Protein 6B8W (pdb70)

Solvent-accessible surface area: 9520 Å² total; per-residue (Å²): 180,62,45,70,80,84,79,18,16,114,128,12,138,99,29,64,3,20,2,52,6,11,78,0,28,64,63,12,97,24,130,30,102,133,57,110,79,46,1,34,1,1,0,0,0,12,55,4,60,0,34,0,74,10,124,52,126,89,107,60,11,101,66,18,80,27,14,95,16,42,1,42,117,120,8,5,16,74,0,78,25,110,121,75,0,27,0,4,5,0,4,10,56,47,182,186,58,43,74,81,99,81,18,20,113,111,13,104,100,30,59,3,24,1,55,5,12,74,1,29,66,65,10,96,25,136,34,116,56,58,116,78,45,0,29,1,1,0,2,2,27,52,4,64,0,30,0,76,8,100,63,122,80,108,57,14,96,56,69,86,27,16,94,16,30,0,56,84,96,9,6,13,73,0,76,27,108,127,76,0,30,0,0,5,0,6,7,49,66,176

Secondary structure (DSSP, 8-state):
--EEEEESS--BTTTTEEEEEEEE-TT-EEEPPP--TT-EEEEEEEES-EEEEETTEEEEE-TT-EEEEETTS-EEEE--SSS-EEEEEEEE---/--EEEEEEEEEETTTTEEEEEEEE-TT-EEEEPP-STT-EEEEEEEES-EEEEETTEEEEE-TT-EEEEETTS-EEEE--SSS-EEEEEEEE---

Sequence (190 aa):
QAMVVKPLFPWDEETLKFDHFSIIILAPGALSESTPHEAGVIEHVVVVISGELEMKIDGEWRTLYPDQGVRFAGDKPHAYRNSSSRRPVHFHSLIHYPRQAMVVKPLFPWDETLKFDHFSIILAPGALSESTPHEAGVIEHVVVISGELEMMKIDGEWRTLYPDQGVRFAGDKPHAYRNSSSRPVHFHSLIHYPR

Radius of gyration: 16.79 Å; Cα contacts (8 Å, |Δi|>4): 528; chains: 2; bounding box: 43×42×36 Å

Organism: Enterobacter cloacae subsp. cloacae (strain ATCC 13047 / DSM 30054 / NBRC 13535 / NCTC 10005 / WDCM 00083 / NCDC 279-56) (NCBI:txid716541)

B-factor: mean 38.17, std 12.61, range [22.61, 91.73]

Structure (mmCIF, N/CA/C/O backbone):
data_6B8W
#
_entry.id   6B8W
#
_cell.length_a   66.269
_cell.length_b   66.269
_cell.length_c   116.319
_cell.angle_alpha   90.00
_cell.angle_beta   90.00
_cell.angle_gamma   90.00
#
_symmetry.space_group_name_H-M   'P 41 21 2'
#
loop_
_entity.id
_entity.type
_entity.pdbx_description
1 polymer 'XRE family transcriptional regulator'
2 non-polymer 'THIOCYANATE ION'
3 non-polymer 'MANGANESE (II) ION'
4 water water
#
loop_
_atom_site.group_PDB
_atom_site.id
_atom_site.type_symbol
_atom_site.label_atom_id
_atom_site.label_alt_id
_atom_site.label_comp_id
_atom_site.label_asym_id
_atom_site.label_entity_id
_atom_site.label_seq_id
_atom_site.pdbx_PDB_ins_code
_atom_site.Cartn_x
_atom_site.Cartn_y
_atom_site.Cartn_z
_atom_site.occupancy
_atom_site.B_iso_or_equiv
_atom_site.auth_seq_id
_atom_site.auth_comp_id
_atom_site.auth_asym_id
_atom_site.auth_atom_id
_atom_site.pdbx_PDB_model_num
ATOM 1 N N . GLN A 1 1 ? -10.494 24.741 35.584 1.00 69.85 81 GLN A N 1
ATOM 2 C CA . GLN A 1 1 ? -10.092 25.748 36.623 1.00 67.78 81 GLN A CA 1
ATOM 3 C C . GLN A 1 1 ? -9.228 26.874 36.007 1.00 61.81 81 GLN A C 1
ATOM 4 O O . GLN A 1 1 ? -8.272 26.619 35.264 1.00 58.62 81 GLN A O 1
ATOM 10 N N . ALA A 1 2 ? -9.587 28.116 36.329 1.00 57.53 82 ALA A N 1
ATOM 11 C CA . ALA A 1 2 ? -8.924 29.302 35.776 1.00 53.31 82 ALA A CA 1
ATOM 12 C C . ALA A 1 2 ? -7.407 29.371 36.026 1.00 48.68 82 ALA A C 1
ATOM 13 O O . ALA A 1 2 ? -6.639 29.686 35.114 1.00 43.97 82 ALA A O 1
ATOM 15 N N . MET A 1 3 ? -6.991 29.078 37.254 1.00 49.02 83 MET A N 1
ATOM 16 C CA . MET A 1 3 ? -5.582 29.139 37.628 1.00 46.59 83 MET A CA 1
ATOM 17 C C . MET A 1 3 ? -5.238 27.964 38.549 1.00 46.05 83 MET A C 1
ATOM 18 O O . MET A 1 3 ? -5.900 27.763 39.577 1.00 48.11 83 MET A O 1
ATOM 23 N N . VAL A 1 4 ? -4.225 27.185 38.168 1.00 42.99 84 VAL A N 1
ATOM 24 C CA . VAL A 1 4 ? -3.757 26.050 38.974 1.00 42.07 84 VAL A CA 1
ATOM 25 C C . VAL A 1 4 ? -2.315 26.334 39.356 1.00 39.50 84 VAL A C 1
ATOM 26 O O . VAL A 1 4 ? -1.452 26.491 38.484 1.00 35.35 84 VAL A O 1
ATOM 30 N N . VAL A 1 5 ? -2.067 26.392 40.663 1.00 40.14 85 VAL A N 1
ATOM 31 C CA . VAL A 1 5 ? -0.750 26.691 41.206 1.00 39.66 85 VAL A CA 1
ATOM 32 C C . VAL A 1 5 ? -0.192 25.454 41.898 1.00 41.15 85 VAL A C 1
ATOM 33 O O . VAL A 1 5 ? -0.884 24.790 42.669 1.00 43.89 85 VAL A O 1
ATOM 37 N N . LYS A 1 6 ? 1.077 25.193 41.638 1.00 41.91 86 LYS A N 1
ATOM 38 C CA . LYS A 1 6 ? 1.810 24.055 42.170 1.00 43.70 86 LYS A CA 1
ATOM 39 C C . LYS A 1 6 ? 3.230 24.501 42.587 1.00 41.66 86 LYS A C 1
ATOM 40 O O . LYS A 1 6 ? 3.958 25.070 41.777 1.00 36.19 86 LYS A O 1
ATOM 46 N N . PRO A 1 7 ? 3.627 24.252 43.850 1.00 41.71 87 PRO A N 1
ATOM 47 C CA . PRO A 1 7 ? 5.005 24.602 44.199 1.00 40.64 87 PRO A CA 1
ATOM 48 C C . PRO A 1 7 ? 5.981 23.614 43.531 1.00 39.31 87 PRO A C 1
ATOM 49 O O . PRO A 1 7 ? 5.728 22.407 43.562 1.00 37.77 87 PRO A O 1
ATOM 53 N N . LEU A 1 8 ? 7.048 24.107 42.904 1.00 35.79 88 LEU A N 1
ATOM 54 C CA . LEU A 1 8 ? 8.019 23.195 42.271 1.00 37.40 88 LEU A CA 1
ATOM 55 C C . LEU A 1 8 ? 8.934 22.571 43.312 1.00 35.21 88 LEU A C 1
ATOM 56 O O . LEU A 1 8 ? 9.436 21.476 43.146 1.00 38.06 88 LEU A O 1
ATOM 61 N N . PHE A 1 9 ? 9.179 23.322 44.366 1.00 33.46 89 PHE A N 1
ATOM 62 C CA . PHE A 1 9 ? 10.005 22.900 45.459 1.00 32.77 89 PHE A CA 1
ATOM 63 C C . PHE A 1 9 ? 9.300 23.407 46.690 1.00 32.77 89 PHE A C 1
ATOM 64 O O . PHE A 1 9 ? 8.551 24.379 46.598 1.00 31.31 89 PHE A O 1
ATOM 72 N N . PRO A 1 10 ? 9.492 22.737 47.831 1.00 34.90 90 PRO A N 1
ATOM 73 C CA . PRO A 1 10 ? 8.860 23.300 49.018 1.00 36.17 90 PRO A CA 1
ATOM 74 C C . PRO A 1 10 ? 9.585 24.600 49.399 1.00 36.02 90 PRO A C 1
ATOM 75 O O . PRO A 1 10 ? 10.670 24.907 48.867 1.00 34.11 90 PRO A O 1
ATOM 79 N N . TRP A 1 11 ? 8.926 25.380 50.241 1.00 35.87 91 TRP A N 1
ATOM 80 C CA . TRP A 1 11 ? 9.485 26.594 50.793 1.00 37.42 91 TRP A CA 1
ATOM 81 C C . TRP A 1 11 ? 10.937 26.340 51.222 1.00 36.08 91 TRP A C 1
ATOM 82 O O . TRP A 1 11 ? 11.218 25.351 51.873 1.00 36.26 91 TRP A O 1
ATOM 93 N N . ASP A 1 12 ? 11.836 27.237 50.833 1.00 35.04 92 ASP A N 1
ATOM 94 C CA . ASP A 1 12 ? 13.259 27.100 51.092 1.00 35.92 92 ASP A CA 1
ATOM 95 C C . ASP A 1 12 ? 13.663 28.118 52.159 1.00 36.33 92 ASP A C 1
ATOM 96 O O . ASP A 1 12 ? 13.868 29.286 51.847 1.00 35.34 92 ASP A O 1
ATOM 101 N N A GLU A 1 13 ? 13.821 27.649 53.395 0.50 37.70 93 GLU A N 1
ATOM 102 N N B GLU A 1 13 ? 13.817 27.657 53.399 0.50 38.13 93 GLU A N 1
ATOM 103 C CA A GLU A 1 13 ? 14.136 28.515 54.539 0.50 40.38 93 GLU A CA 1
ATOM 104 C CA B GLU A 1 13 ? 14.125 28.544 54.530 0.50 41.08 93 GLU A CA 1
ATOM 105 C C A GLU A 1 13 ? 15.490 29.215 54.434 0.50 40.09 93 GLU A C 1
ATOM 106 C C B GLU A 1 13 ? 15.488 29.229 54.416 0.50 40.46 93 GLU A C 1
ATOM 107 O O A GLU A 1 13 ? 15.620 30.389 54.790 0.50 41.15 93 GLU A O 1
ATOM 108 O O B GLU A 1 13 ? 15.623 30.408 54.751 0.50 41.44 93 GLU A O 1
ATOM 119 N N . THR A 1 14 ? 16.486 28.485 53.948 1.00 39.22 94 THR A N 1
ATOM 120 C CA . THR A 1 14 ? 17.838 29.009 53.778 1.00 40.58 94 THR A CA 1
ATOM 121 C C . THR A 1 14 ? 17.925 30.095 52.718 1.00 38.77 94 THR A C 1
ATOM 122 O O . THR A 1 14 ? 18.552 31.131 52.928 1.00 39.85 94 THR A O 1
ATOM 126 N N . LEU A 1 15 ? 17.301 29.852 51.574 1.00 35.28 95 LEU A N 1
ATOM 127 C CA . LEU A 1 15 ? 17.317 30.821 50.509 1.00 33.71 95 LEU A CA 1
ATOM 128 C C . LEU A 1 15 ? 16.176 31.849 50.591 1.00 33.69 95 LEU A C 1
ATOM 129 O O . LEU A 1 15 ? 16.210 32.820 49.837 1.00 33.86 95 LEU A O 1
ATOM 134 N N . LYS A 1 16 ? 15.208 31.647 51.501 1.00 32.50 96 LYS A N 1
ATOM 135 C CA . LYS A 1 16 ? 14.005 32.509 51.624 1.00 33.73 96 LYS A CA 1
ATOM 136 C C . LYS A 1 16 ? 13.444 32.654 50.225 1.00 31.39 96 LYS A C 1
ATOM 137 O O . LYS A 1 16 ? 13.344 33.755 49.682 1.00 30.86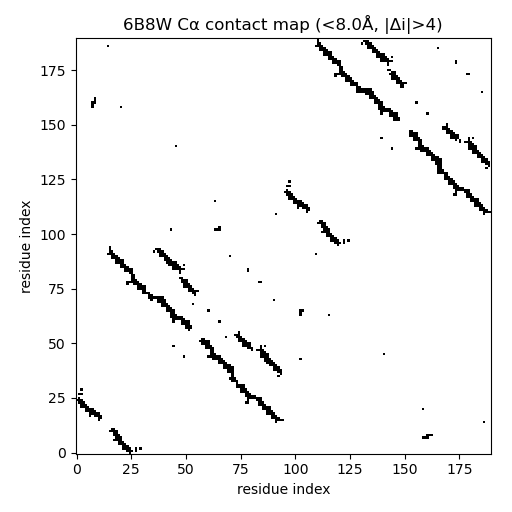 96 LYS A O 1
ATOM 143 N N . PHE A 1 17 ? 13.057 31.515 49.667 1.00 29.69 97 PHE A N 1
ATOM 144 C CA . PHE A 1 17 ? 12.712 31.418 48.254 1.00 30.01 97 PHE A CA 1
ATOM 145 C C . PHE A 1 17 ? 11.588 30.421 47.974 1.00 29.41 97 PHE A C 1
ATOM 146 O O . PHE A 1 17 ? 11.579 29.322 48.514 1.00 28.84 97 PHE A O 1
ATOM 154 N N . ASP A 1 18 ? 10.616 30.864 47.177 1.00 28.84 98 ASP A N 1
ATOM 155 C CA . ASP A 1 18 ? 9.523 30.034 46.698 1.00 28.90 98 ASP A CA 1
ATOM 156 C C . ASP A 1 18 ? 9.629 29.979 45.185 1.00 27.27 98 ASP A C 1
ATOM 157 O O . ASP A 1 18 ? 10.115 30.902 44.544 1.00 27.50 98 ASP A O 1
ATOM 162 N N . HIS A 1 19 ? 9.147 28.892 44.619 1.00 27.49 99 HIS A N 1
ATOM 163 C CA . HIS A 1 19 ? 9.221 28.655 43.185 1.00 27.15 99 HIS A CA 1
ATOM 164 C C . HIS A 1 19 ? 7.906 27.938 42.834 1.00 28.02 99 HIS A C 1
ATOM 165 O O . HIS A 1 19 ? 7.695 26.780 43.215 1.00 30.05 99 HIS A O 1
ATOM 172 N N . PHE A 1 20 ? 7.029 28.642 42.136 1.00 28.77 100 PHE A N 1
ATOM 173 C CA . PHE A 1 20 ? 5.737 28.132 41.787 1.00 29.01 100 PHE A CA 1
ATOM 174 C C . PHE A 1 20 ? 5.619 27.891 40.306 1.00 28.04 100 PHE A C 1
ATOM 175 O O . PHE A 1 20 ? 6.184 28.623 39.502 1.00 26.34 100 PHE A O 1
ATOM 183 N N . SER A 1 21 ? 4.842 26.877 39.964 1.00 28.54 101 SER A N 1
ATOM 184 C CA . SER A 1 21 ? 4.514 26.553 38.597 1.00 28.98 101 SER A CA 1
ATOM 185 C C . SER A 1 21 ? 3.015 26.840 38.475 1.00 29.10 101 SER A C 1
ATOM 186 O O . SER A 1 21 ? 2.200 26.238 39.200 1.00 29.24 101 SER A O 1
ATOM 189 N N A ILE A 1 22 ? 2.660 27.704 37.529 0.60 28.12 102 ILE A N 1
ATOM 190 N N B ILE A 1 22 ? 2.665 27.766 37.578 0.40 28.65 102 ILE A N 1
ATOM 191 C CA A ILE A 1 22 ? 1.285 28.173 37.379 0.60 28.17 102 ILE A CA 1
ATOM 192 C CA B ILE A 1 22 ? 1.277 28.209 37.386 0.40 28.89 102 ILE A CA 1
ATOM 193 C C A ILE A 1 22 ? 0.765 27.968 35.968 0.60 27.96 102 ILE A C 1
ATOM 194 C C B ILE A 1 22 ? 0.760 27.985 35.974 0.40 28.37 102 ILE A C 1
ATOM 195 O O A ILE A 1 22 ? 1.456 28.269 35.003 0.60 28.45 102 ILE A O 1
ATOM 196 O O B ILE A 1 22 ? 1.450 28.297 35.009 0.40 28.59 102 ILE A O 1
ATOM 205 N N . ILE A 1 23 ? -0.455 27.453 35.859 1.00 27.83 103 ILE A N 1
ATOM 206 C CA . ILE A 1 23 ? -1.109 27.273 34.566 1.00 28.28 103 ILE A CA 1
ATOM 207 C C . ILE A 1 23 ? -2.365 28.170 34.604 1.00 28.86 103 ILE A C 1
ATOM 208 O O . ILE A 1 23 ? -3.217 28.018 35.480 1.00 29.49 103 ILE A O 1
ATOM 213 N N . LEU A 1 24 ? -2.451 29.079 33.639 1.00 28.15 104 LEU A N 1
ATOM 214 C CA . LEU A 1 24 ? -3.542 30.052 33.535 1.00 28.38 104 LEU A CA 1
ATOM 215 C C . LEU A 1 24 ? -4.344 29.744 32.271 1.00 28.60 104 LEU A C 1
ATOM 216 O O . LEU A 1 24 ? -3.801 29.712 31.152 1.00 27.25 104 LEU A O 1
ATOM 221 N N . ALA A 1 25 ? -5.637 29.476 32.459 1.00 29.84 105 ALA A N 1
ATOM 222 C CA . ALA A 1 25 ? -6.532 29.104 31.372 1.00 31.09 105 ALA A CA 1
ATOM 223 C C . ALA A 1 25 ? -6.818 30.275 30.443 1.00 30.24 105 ALA A C 1
ATOM 224 O O . ALA A 1 25 ? -6.687 31.422 30.851 1.00 28.96 105 ALA A O 1
ATOM 226 N N . PRO A 1 26 ? -7.213 29.985 29.193 1.00 30.45 106 PRO A N 1
ATOM 227 C CA . PRO A 1 26 ? -7.538 31.059 28.264 1.00 31.05 106 PRO A CA 1
ATOM 228 C C . PRO A 1 26 ? -8.564 32.016 28.854 1.00 30.51 106 PRO A C 1
ATOM 229 O O . PRO A 1 26 ? -9.550 31.573 29.458 1.00 29.93 106 PRO A O 1
ATOM 233 N N . GLY A 1 27 ? -8.281 33.305 28.745 1.00 29.24 107 GLY A N 1
ATOM 234 C CA . GLY A 1 27 ? -9.184 34.351 29.222 1.00 30.08 107 GLY A CA 1
ATOM 235 C C . GLY A 1 27 ? -9.113 34.668 30.701 1.00 29.76 107 GLY A C 1
ATOM 236 O O . GLY A 1 27 ? -9.761 35.609 31.151 1.00 30.62 107 GLY A O 1
ATOM 237 N N . ALA A 1 28 ? -8.336 33.894 31.459 1.00 28.67 108 ALA A N 1
ATOM 238 C CA . ALA A 1 28 ? -8.224 34.105 32.881 1.00 28.81 108 ALA A CA 1
ATOM 239 C C . ALA A 1 28 ? -7.350 35.324 33.223 1.00 27.77 108 ALA A C 1
ATOM 240 O O . ALA A 1 28 ? -6.387 35.631 32.534 1.00 26.41 108 ALA A O 1
ATOM 242 N N . LEU A 1 29 ? -7.739 35.996 34.295 1.00 28.02 109 LEU A N 1
ATOM 243 C CA . LEU A 1 29 ? -7.065 37.160 34.836 1.00 28.26 109 LEU A CA 1
ATOM 244 C C . LEU A 1 29 ? -6.863 36.925 36.323 1.00 28.68 109 LEU A C 1
ATOM 245 O O . LEU A 1 29 ? -7.831 36.637 37.044 1.00 28.08 109 LEU A O 1
ATOM 250 N N . SER A 1 30 ? -5.626 37.101 36.785 1.00 28.22 110 SER A N 1
ATOM 251 C CA . SER A 1 30 ? -5.300 36.958 38.192 1.00 29.12 110 SER A CA 1
ATOM 252 C C . SER A 1 30 ? -4.540 38.198 38.671 1.00 28.53 110 SER A C 1
ATOM 253 O O . SER A 1 30 ? -3.506 38.549 38.104 1.00 25.83 110 SER A O 1
ATOM 256 N N . GLU A 1 31 ? -5.065 38.859 39.698 1.00 27.94 111 GLU A N 1
ATOM 257 C CA . GLU A 1 31 ? -4.408 40.015 40.291 1.00 30.12 111 GLU A CA 1
ATOM 258 C C . GLU A 1 31 ? -3.591 39.527 41.495 1.00 29.65 111 GLU A C 1
ATOM 259 O O . GLU A 1 31 ? -4.044 38.685 42.264 1.00 29.92 111 GLU A O 1
ATOM 265 N N . SER A 1 32 ? -2.375 40.034 41.636 1.00 28.47 112 SER A N 1
ATOM 266 C CA . SER A 1 32 ? -1.499 39.600 42.730 1.00 29.61 112 SER A CA 1
ATOM 267 C C . SER A 1 32 ? -2.057 39.967 44.087 1.00 30.17 112 SER A C 1
ATOM 268 O O . SER A 1 32 ? -2.805 40.917 44.213 1.00 29.42 112 SER A O 1
ATOM 271 N N . THR A 1 33 ? -1.727 39.174 45.093 1.00 31.33 113 THR A N 1
ATOM 272 C CA . THR A 1 33 ? -2.097 39.508 46.448 1.00 32.16 113 THR A CA 1
ATOM 273 C C . THR A 1 33 ? -0.906 40.317 47.029 1.00 31.55 113 THR A C 1
ATOM 274 O O . THR A 1 33 ? 0.193 40.280 46.475 1.00 28.54 113 THR A O 1
ATOM 278 N N . PRO A 1 34 ? -1.129 41.052 48.128 1.00 30.45 114 PRO A N 1
ATOM 279 C CA . PRO A 1 34 ? -0.034 41.859 48.667 1.00 30.80 114 PRO A CA 1
ATOM 280 C C . PRO A 1 34 ? 1.123 41.014 49.191 1.00 29.86 114 PRO A C 1
ATOM 281 O O . PRO A 1 34 ? 0.899 39.912 49.682 1.00 30.68 114 PRO A O 1
ATOM 285 N N . HIS A 1 35 ? 2.343 41.512 49.031 1.00 27.65 115 HIS A N 1
ATOM 286 C CA . HIS A 1 35 ? 3.540 40.833 49.508 1.00 27.96 115 HIS A CA 1
ATOM 287 C C . HIS A 1 35 ? 4.264 41.750 50.464 1.00 26.32 115 HIS A C 1
ATOM 288 O O . HIS A 1 35 ? 4.020 42.939 50.469 1.00 26.11 115 HIS A O 1
ATOM 295 N N . GLU A 1 36 ? 5.155 41.172 51.261 1.00 24.70 116 GLU A N 1
ATOM 296 C CA . GLU A 1 36 ? 5.977 41.921 52.167 1.00 25.11 116 GLU A CA 1
ATOM 297 C C . GLU A 1 36 ? 6.848 42.916 51.383 1.00 24.39 116 GLU A C 1
ATOM 298 O O . GLU A 1 36 ? 7.334 42.595 50.289 1.00 23.33 116 GLU A O 1
ATOM 304 N N . ALA A 1 37 ? 7.043 44.105 51.952 1.00 24.91 117 ALA A N 1
ATOM 305 C CA . ALA A 1 37 ? 7.915 45.132 51.347 1.00 24.97 117 ALA A CA 1
ATOM 306 C C . ALA A 1 37 ? 9.283 44.534 51.027 1.00 25.12 117 ALA A C 1
ATOM 307 O O . ALA A 1 37 ? 9.869 43.854 51.861 1.00 25.47 117 ALA A O 1
ATOM 309 N N . GLY A 1 38 ? 9.787 44.771 49.817 1.00 25.91 118 GLY A N 1
ATOM 310 C CA . GLY A 1 38 ? 11.111 44.266 49.430 1.00 26.71 118 GLY A CA 1
ATOM 311 C C . GLY A 1 38 ? 11.135 42.926 48.707 1.00 26.49 118 GLY A C 1
ATOM 312 O O . GLY A 1 38 ? 12.188 42.492 48.235 1.00 28.08 118 GLY A O 1
ATOM 313 N N . VAL A 1 39 ? 9.998 42.238 48.635 1.00 25.78 119 VAL A N 1
ATOM 314 C CA . VAL A 1 39 ? 9.938 40.969 47.897 1.00 25.93 119 VAL A CA 1
ATOM 315 C C . VAL A 1 39 ? 10.241 41.201 46.409 1.00 26.18 119 VAL A C 1
ATOM 316 O O . VAL A 1 39 ? 9.784 42.190 45.810 1.00 25.44 119 VAL A O 1
ATOM 320 N N . ILE A 1 40 ? 11.042 40.309 45.833 1.00 26.31 120 ILE A N 1
ATOM 321 C CA . ILE A 1 40 ? 11.339 40.348 44.412 1.00 27.40 120 ILE A CA 1
ATOM 322 C C . ILE A 1 40 ? 10.662 39.131 43.775 1.00 25.99 120 ILE A C 1
ATOM 323 O O . ILE A 1 40 ? 10.719 38.041 44.320 1.00 26.44 120 ILE A O 1
ATOM 328 N N . GLU A 1 41 ? 10.010 39.354 42.639 1.00 25.24 121 GLU A N 1
ATOM 329 C CA . GLU A 1 41 ? 9.383 38.307 41.874 1.00 25.75 121 GLU A CA 1
ATOM 330 C C . GLU A 1 41 ? 9.989 38.214 40.455 1.00 25.77 121 GLU A C 1
ATOM 331 O O . GLU A 1 41 ? 10.334 39.235 39.836 1.00 25.47 121 GLU A O 1
ATOM 337 N N . HIS A 1 42 ? 10.167 36.978 39.983 1.00 25.03 122 HIS A N 1
ATOM 338 C CA . HIS A 1 42 ? 10.591 36.717 38.605 1.00 24.95 122 HIS A CA 1
ATOM 339 C C . HIS A 1 42 ? 9.470 35.881 37.989 1.00 24.98 122 HIS A C 1
ATOM 340 O O . HIS A 1 42 ? 8.977 34.949 38.606 1.00 26.83 122 HIS A O 1
ATOM 347 N N . VAL A 1 43 ? 9.073 36.226 36.783 1.00 24.09 123 VAL A N 1
ATOM 348 C CA . VAL A 1 43 ? 8.131 35.430 36.015 1.00 24.02 123 VAL A CA 1
ATOM 349 C C . VAL A 1 43 ? 8.893 35.002 34.766 1.00 23.87 123 VAL A C 1
ATOM 350 O O . VAL A 1 43 ? 9.573 35.834 34.133 1.00 23.25 123 VAL A O 1
ATOM 354 N N A VAL A 1 44 ? 8.818 33.709 34.456 0.60 23.85 124 VAL A N 1
ATOM 355 N N B VAL A 1 44 ? 8.824 33.716 34.437 0.40 23.57 124 VAL A N 1
ATOM 356 C CA A VAL A 1 44 ? 9.414 33.134 33.253 0.60 23.86 124 VAL A CA 1
ATOM 357 C CA B VAL A 1 44 ? 9.423 33.198 33.211 0.40 23.54 124 VAL A CA 1
ATOM 358 C C A VAL A 1 44 ? 8.336 32.289 32.596 0.60 23.66 124 VAL A C 1
ATOM 359 C C B VAL A 1 44 ? 8.391 32.277 32.582 0.40 23.51 124 VAL A C 1
ATOM 360 O O A VAL A 1 44 ? 7.721 31.443 33.252 0.60 23.80 124 VAL A O 1
ATOM 361 O O B VAL A 1 44 ? 7.862 31.379 33.241 0.40 23.74 124 VAL A O 1
ATOM 368 N N . VAL A 1 45 ? 8.075 32.530 31.318 1.00 23.46 125 VAL A N 1
ATOM 369 C CA . VAL A 1 45 ? 7.071 31.742 30.590 1.00 24.23 125 VAL A CA 1
ATOM 370 C C . VAL A 1 45 ? 7.699 30.427 30.141 1.00 25.05 125 VAL A C 1
ATOM 371 O O . VAL A 1 45 ? 8.804 30.411 29.622 1.00 24.87 125 VAL A O 1
ATOM 375 N N . ILE A 1 46 ? 6.978 29.333 30.351 1.00 26.59 126 ILE A N 1
ATOM 376 C CA . ILE A 1 46 ? 7.444 28.001 29.982 1.00 28.56 126 ILE A CA 1
ATOM 377 C C . ILE A 1 46 ? 6.817 27.611 28.655 1.00 28.88 126 ILE A C 1
ATOM 378 O O . ILE A 1 46 ? 7.530 27.249 27.726 1.00 28.51 126 ILE A O 1
ATOM 383 N N . SER A 1 47 ? 5.487 27.687 28.576 1.00 28.87 127 SER A N 1
ATOM 384 C CA . SER A 1 47 ? 4.766 27.381 27.323 1.00 30.49 127 SER A CA 1
ATOM 385 C C . SER A 1 47 ? 3.551 28.306 27.190 1.00 29.17 127 SER A C 1
ATOM 386 O O . SER A 1 47 ? 2.964 28.711 28.177 1.00 28.37 127 SER A O 1
ATOM 389 N N . GLY A 1 48 ? 3.211 28.660 25.964 1.00 28.73 128 GLY A N 1
ATOM 390 C CA . GLY A 1 48 ? 2.095 29.563 25.718 1.00 29.74 128 GLY A CA 1
ATOM 391 C C . GLY A 1 48 ? 2.563 31.002 25.666 1.00 29.65 128 GLY A C 1
ATOM 392 O O . GLY A 1 48 ? 3.728 31.260 25.402 1.00 29.72 128 GLY A O 1
ATOM 393 N N . GLU A 1 49 ? 1.636 31.922 25.921 1.00 29.16 129 GLU A N 1
ATOM 394 C CA . GLU A 1 49 ? 1.877 33.360 25.890 1.00 30.69 129 GLU A CA 1
ATOM 395 C C . GLU A 1 49 ? 1.221 33.971 27.107 1.00 28.96 129 GLU A C 1
ATOM 396 O O . GLU A 1 49 ? 0.063 33.708 27.374 1.00 27.22 129 GLU A O 1
ATOM 402 N N . LEU A 1 50 ? 1.973 34.769 27.844 1.00 27.72 130 LEU A N 1
ATOM 403 C CA . LEU A 1 50 ? 1.471 35.412 29.038 1.00 26.96 130 LEU A CA 1
ATOM 404 C C . LEU A 1 50 ? 1.465 36.935 28.918 1.00 26.22 130 LEU A C 1
ATOM 405 O O . LEU A 1 50 ? 2.413 37.535 28.404 1.00 27.39 130 LEU A O 1
ATOM 410 N N . GLU A 1 51 ? 0.421 37.560 29.435 1.00 25.25 131 GLU A N 1
ATOM 411 C CA . GLU A 1 51 ? 0.395 38.999 29.549 1.00 25.82 131 GLU A CA 1
ATOM 412 C C . GLU A 1 51 ? 0.641 39.341 31.030 1.00 24.82 131 GLU A C 1
ATOM 413 O O . GLU A 1 51 ? 0.014 38.755 31.910 1.00 23.44 131 GLU A O 1
ATOM 419 N N . MET A 1 52 ? 1.583 40.246 31.288 1.00 25.13 132 MET A N 1
ATOM 420 C CA . MET A 1 52 ? 1.902 40.714 32.638 1.00 26.43 132 MET A CA 1
ATOM 421 C C . MET A 1 52 ? 1.645 42.208 32.718 1.00 26.11 132 MET A C 1
ATOM 422 O O . MET A 1 52 ? 2.100 42.964 31.851 1.00 25.64 132 MET A O 1
ATOM 427 N N . LYS A 1 53 ? 0.964 42.621 33.775 1.00 25.99 133 LYS A N 1
ATOM 428 C CA . LYS A 1 53 ? 0.714 44.019 34.031 1.00 27.01 133 LYS A CA 1
ATOM 429 C C . LYS A 1 53 ? 1.652 44.372 35.185 1.00 26.94 133 LYS A C 1
ATOM 430 O O . LYS A 1 53 ? 1.497 43.862 36.285 1.00 25.28 133 LYS A O 1
ATOM 436 N N . ILE A 1 54 ? 2.609 45.247 34.915 1.00 27.36 134 ILE A N 1
ATOM 437 C CA . ILE A 1 54 ? 3.634 45.652 35.876 1.00 29.16 134 ILE A CA 1
ATOM 438 C C . ILE A 1 54 ? 3.772 47.164 35.735 1.00 31.11 134 ILE A C 1
ATOM 439 O O . ILE A 1 54 ? 3.822 47.684 34.611 1.00 30.53 134 ILE A O 1
ATOM 444 N N . ASP A 1 55 ? 3.828 47.863 36.868 1.00 32.11 135 ASP A N 1
ATOM 445 C CA . ASP A 1 55 ? 3.883 49.323 36.894 1.00 34.18 135 ASP A CA 1
ATOM 446 C C . ASP A 1 55 ? 2.733 49.933 36.081 1.00 34.46 135 ASP A C 1
ATOM 447 O O . ASP A 1 55 ? 2.912 50.947 35.404 1.00 35.70 135 ASP A O 1
ATOM 452 N N . GLY A 1 56 ? 1.564 49.297 36.134 1.00 33.43 136 GLY A N 1
ATOM 453 C CA . GLY A 1 56 ? 0.368 49.797 35.426 1.00 34.03 136 GLY A CA 1
ATOM 454 C C . GLY A 1 56 ? 0.332 49.581 33.910 1.00 34.49 136 GLY A C 1
ATOM 455 O O . GLY A 1 56 ? -0.563 50.100 33.247 1.00 34.52 136 GLY A O 1
ATOM 456 N N . GLU A 1 57 ? 1.278 48.814 33.358 1.00 33.25 137 GLU A N 1
ATOM 457 C CA . GLU A 1 57 ? 1.338 48.586 31.895 1.00 34.86 137 GLU A CA 1
ATOM 458 C C . GLU A 1 57 ? 1.444 47.115 31.549 1.00 31.59 137 GLU A C 1
ATOM 459 O O . GLU A 1 57 ? 2.224 46.371 32.176 1.00 28.20 137 GLU A O 1
ATOM 465 N N . TRP A 1 58 ? 0.680 46.714 30.527 1.00 29.85 138 TRP A N 1
ATOM 466 C CA . TRP A 1 58 ? 0.685 45.355 30.023 1.00 30.05 138 TRP A CA 1
ATOM 467 C C . TRP A 1 58 ? 1.820 45.098 29.036 1.00 30.14 138 TRP A C 1
ATOM 468 O O . TRP A 1 58 ? 2.166 45.974 28.243 1.00 32.54 138 TRP A O 1
ATOM 479 N N . ARG A 1 59 ? 2.366 43.890 29.083 1.00 29.45 139 ARG A N 1
ATOM 480 C CA . ARG A 1 59 ? 3.371 43.423 28.111 1.00 30.81 139 ARG A CA 1
ATOM 481 C C . ARG A 1 59 ? 3.104 41.935 27.886 1.00 28.68 139 ARG A C 1
ATOM 482 O O . ARG A 1 59 ? 2.570 41.265 28.764 1.00 27.14 139 ARG A O 1
ATOM 490 N N . THR A 1 60 ? 3.502 41.434 26.725 1.00 28.15 140 THR A N 1
ATOM 491 C CA . THR A 1 60 ? 3.360 40.026 26.383 1.00 27.67 140 THR A CA 1
ATOM 492 C C . THR A 1 60 ? 4.725 39.350 26.484 1.00 27.32 140 THR A C 1
ATOM 493 O O . THR A 1 60 ? 5.728 39.898 26.028 1.00 27.08 140 THR A O 1
ATOM 497 N N . LEU A 1 61 ? 4.747 38.204 27.147 1.00 26.34 141 LEU A N 1
ATOM 498 C CA . LEU A 1 61 ? 5.952 37.380 27.311 1.00 27.66 141 LEU A CA 1
ATOM 499 C C . LEU A 1 61 ? 5.754 36.040 26.635 1.00 27.17 141 LEU A C 1
ATOM 500 O O . LEU A 1 61 ? 4.705 35.408 26.795 1.00 27.94 141 LEU A O 1
ATOM 505 N N . TYR A 1 62 ? 6.765 35.608 25.881 1.00 27.43 142 TYR A N 1
ATOM 506 C CA . TYR A 1 62 ? 6.744 34.340 25.165 1.00 27.79 142 TYR A CA 1
ATOM 507 C C . TYR A 1 62 ? 7.671 33.339 25.903 1.00 27.10 142 TYR A C 1
ATOM 508 O O . TYR A 1 62 ? 8.404 33.746 26.820 1.00 26.36 142 TYR A O 1
ATOM 517 N N . PRO A 1 63 ? 7.640 32.046 25.515 1.00 26.39 143 PRO A N 1
ATOM 518 C CA . PRO A 1 63 ? 8.458 31.027 26.194 1.00 26.91 143 PRO A CA 1
ATOM 519 C C . PRO A 1 63 ? 9.913 31.406 26.391 1.00 28.00 143 PRO A C 1
ATOM 520 O O . PRO A 1 6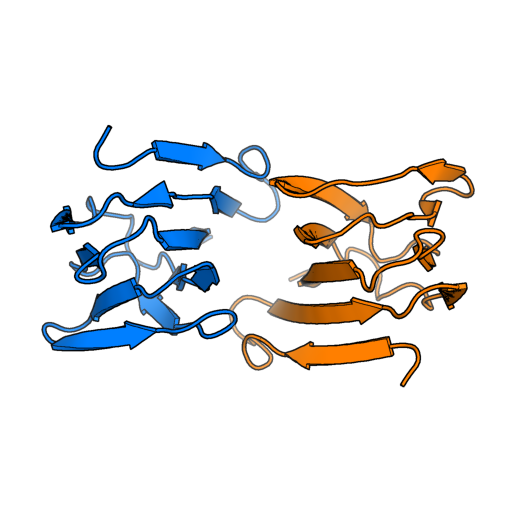3 ? 10.556 31.884 25.472 1.00 27.68 143 PRO A O 1
ATOM 524 N N . ASP A 1 64 ? 10.392 31.176 27.616 1.00 29.55 144 ASP A N 1
ATOM 525 C CA . ASP A 1 64 ? 11.749 31.487 28.069 1.00 29.96 144 ASP A CA 1
ATOM 526 C C . ASP A 1 64 ? 12.041 32.992 28.178 1.00 30.38 144 ASP A C 1
ATOM 527 O O . ASP A 1 64 ? 13.179 33.387 28.438 1.00 29.99 144 ASP A O 1
ATOM 532 N N . GLN A 1 65 ? 10.997 33.819 28.052 1.00 28.66 145 GLN A N 1
ATOM 533 C CA . GLN A 1 65 ? 11.143 35.227 28.279 1.00 29.94 145 GLN A CA 1
ATOM 534 C C . GLN A 1 65 ? 10.700 35.443 29.699 1.00 29.89 145 GLN A C 1
ATOM 535 O O . GLN A 1 65 ? 9.844 34.722 30.196 1.00 28.83 145 GLN A O 1
ATOM 541 N N . GLY A 1 66 ? 11.293 36.437 30.350 1.00 29.97 146 GLY A N 1
ATOM 542 C CA . GLY A 1 66 ? 10.979 36.721 31.728 1.00 29.34 146 GLY A CA 1
ATOM 543 C C . GLY A 1 66 ? 11.102 38.168 32.128 1.00 29.11 146 GLY A C 1
ATOM 544 O O . GLY A 1 66 ? 11.571 38.996 31.364 1.00 29.94 146 GLY A O 1
ATOM 545 N N . VAL A 1 67 ? 10.658 38.457 33.342 1.00 28.02 147 VAL A N 1
ATOM 546 C CA . VAL A 1 67 ? 10.723 39.789 33.893 1.00 28.08 147 VAL A CA 1
ATOM 547 C C . VAL A 1 67 ? 10.940 39.679 35.388 1.00 27.63 147 VAL A C 1
ATOM 548 O O . VAL A 1 67 ? 10.377 38.789 36.042 1.00 27.09 147 VAL A O 1
ATOM 552 N N . ARG A 1 68 ? 11.783 40.566 35.911 1.00 27.89 148 ARG A N 1
ATOM 553 C CA . ARG A 1 68 ? 12.089 40.653 37.331 1.00 27.22 148 ARG A CA 1
ATOM 554 C C . ARG A 1 68 ? 11.482 41.948 37.823 1.00 27.06 148 ARG A C 1
ATOM 555 O O . ARG A 1 68 ? 11.704 42.999 37.222 1.00 25.76 148 ARG A O 1
ATOM 563 N N . PHE A 1 69 ? 10.753 41.900 38.939 1.00 26.36 149 PHE A N 1
ATOM 564 C CA . PHE A 1 69 ? 10.100 43.100 39.426 1.00 25.88 149 PHE A CA 1
ATOM 565 C C . PHE A 1 69 ? 9.771 43.041 40.908 1.00 25.69 149 PHE A C 1
ATOM 566 O O . PHE A 1 69 ? 9.922 41.998 41.565 1.00 25.49 149 PHE A O 1
ATOM 574 N N . ALA A 1 70 ? 9.337 44.196 41.421 1.00 25.59 150 ALA A N 1
ATOM 575 C CA . ALA A 1 70 ? 8.960 44.363 42.810 1.00 26.17 150 ALA A CA 1
ATOM 576 C C . ALA A 1 70 ? 7.629 43.663 43.041 1.00 25.75 150 ALA A C 1
ATOM 577 O O . ALA A 1 70 ? 6.593 44.123 42.563 1.00 26.19 150 ALA A O 1
ATOM 579 N N . GLY A 1 71 ? 7.670 42.566 43.788 1.00 25.66 151 GLY A N 1
ATOM 580 C CA . GLY A 1 71 ? 6.496 41.729 44.028 1.00 25.90 151 GLY A CA 1
ATOM 581 C C . GLY A 1 71 ? 5.470 42.347 44.951 1.00 25.99 151 GLY A C 1
ATOM 582 O O . GLY A 1 71 ? 4.312 41.922 44.970 1.00 26.34 151 GLY A O 1
ATOM 583 N N . ASP A 1 72 ? 5.906 43.340 45.715 1.00 25.68 152 ASP A N 1
ATOM 584 C CA . ASP A 1 72 ? 5.031 44.049 46.648 1.00 26.65 152 ASP A CA 1
ATOM 585 C C . ASP A 1 72 ? 4.196 45.157 45.972 1.00 27.71 152 ASP A C 1
ATOM 586 O O . ASP A 1 72 ? 3.413 45.834 46.648 1.00 29.15 152 ASP A O 1
ATOM 591 N N . LYS A 1 73 ? 4.378 45.376 44.669 1.00 27.96 153 LYS A N 1
ATOM 592 C CA . LYS A 1 73 ? 3.567 46.378 43.956 1.00 30.11 153 LYS A CA 1
ATOM 593 C C . LYS A 1 73 ? 2.456 45.644 43.199 1.00 28.47 153 LYS A C 1
ATOM 594 O O . LYS A 1 73 ? 2.678 44.530 42.742 1.00 27.08 153 LYS A O 1
ATOM 600 N N . PRO A 1 74 ? 1.274 46.269 43.055 1.00 29.30 154 PRO A N 1
ATOM 601 C CA . PRO A 1 74 ? 0.181 45.577 42.339 1.00 28.33 154 PRO A CA 1
ATOM 602 C C . PRO A 1 74 ? 0.587 45.149 40.932 1.00 27.31 154 PRO A C 1
ATOM 603 O O . PRO A 1 74 ? 1.255 45.898 40.212 1.00 27.13 154 PRO A O 1
ATOM 607 N N . HIS A 1 75 ? 0.271 43.916 40.586 1.00 25.82 155 HIS A N 1
ATOM 608 C CA . HIS A 1 75 ? 0.567 43.394 39.254 1.00 25.31 155 HIS A CA 1
ATOM 609 C C . HIS A 1 75 ? -0.472 42.358 38.931 1.00 24.68 155 HIS A C 1
ATOM 610 O O . HIS A 1 75 ? -1.216 41.942 39.825 1.00 24.47 155 HIS A O 1
ATOM 617 N N . ALA A 1 76 ? -0.520 41.957 37.665 1.00 23.45 156 ALA A N 1
ATOM 618 C CA . ALA A 1 76 ? -1.536 41.044 37.216 1.00 23.49 156 ALA A CA 1
ATOM 619 C C . ALA A 1 76 ? -1.016 40.124 36.146 1.00 23.31 156 ALA A C 1
ATOM 620 O O . ALA A 1 76 ? -0.039 40.424 35.473 1.00 23.36 156 ALA A O 1
ATOM 622 N N . TYR A 1 77 ? -1.690 38.994 36.007 1.00 23.76 157 TYR A N 1
ATOM 623 C CA . TYR A 1 77 ? -1.317 37.977 35.068 1.00 25.07 157 TYR A CA 1
ATOM 624 C C . TYR A 1 77 ? -2.555 37.710 34.234 1.00 24.40 157 TYR A C 1
ATOM 625 O O . TYR A 1 77 ? -3.618 37.513 34.788 1.00 25.38 157 TYR A O 1
ATOM 634 N N . ARG A 1 78 ? -2.405 37.653 32.920 1.00 24.07 158 ARG A N 1
ATOM 635 C CA . ARG A 1 78 ? -3.551 37.445 32.060 1.00 25.27 158 ARG A CA 1
ATOM 636 C C . ARG A 1 78 ? -3.198 36.573 30.870 1.00 25.67 158 ARG A C 1
ATOM 637 O O . ARG A 1 78 ? -2.104 36.677 30.321 1.00 25.43 158 ARG A O 1
ATOM 645 N N . ASN A 1 79 ? -4.146 35.710 30.493 1.00 26.17 159 ASN A N 1
ATOM 646 C CA . ASN A 1 79 ? -4.004 34.857 29.322 1.00 26.13 159 ASN A CA 1
ATOM 647 C C . ASN A 1 79 ? -5.021 35.294 28.290 1.00 26.62 159 ASN A C 1
ATOM 648 O O . ASN A 1 79 ? -6.213 35.063 28.470 1.00 27.53 159 ASN A O 1
ATOM 653 N N . SER A 1 80 ? -4.553 35.962 27.238 1.00 26.76 160 SER A N 1
ATOM 654 C CA . SER A 1 80 ? -5.413 36.391 26.125 1.00 28.89 160 SER A CA 1
ATOM 655 C C . SER A 1 80 ? -5.260 35.516 24.879 1.00 28.91 160 SER A C 1
ATOM 656 O O . SER A 1 80 ? -5.800 35.858 23.825 1.00 28.69 160 SER A O 1
ATOM 659 N N . SER A 1 81 ? -4.545 34.390 24.998 1.00 29.24 161 SER A N 1
ATOM 660 C CA . SER A 1 81 ? -4.402 33.445 23.896 1.00 30.51 161 SER A CA 1
ATOM 661 C C . SER A 1 81 ? -5.543 32.420 23.998 1.00 32.08 161 SER A C 1
ATOM 662 O O . SER A 1 81 ? -6.342 32.451 24.943 1.00 32.25 161 SER A O 1
ATOM 665 N N . SER A 1 82 ? -5.586 31.483 23.065 1.00 35.04 162 SER A N 1
ATOM 666 C CA . SER A 1 82 ? -6.622 30.442 23.045 1.00 37.37 162 SER A CA 1
ATOM 667 C C . SER A 1 82 ? -6.209 29.073 23.655 1.00 36.93 162 SER A C 1
ATOM 668 O O . SER A 1 82 ? -6.908 28.082 23.469 1.00 37.44 162 SER A O 1
ATOM 671 N N A ARG A 1 83 ? -5.082 29.037 24.362 0.60 34.84 163 ARG A N 1
ATOM 672 N N B ARG A 1 83 ? -5.088 29.025 24.371 0.40 35.36 163 ARG A N 1
ATOM 673 C CA A ARG A 1 83 ? -4.624 27.823 25.027 0.60 34.46 163 ARG A CA 1
ATOM 674 C CA B ARG A 1 83 ? -4.667 27.790 25.024 0.40 35.13 163 ARG A CA 1
ATOM 675 C C A ARG A 1 83 ? -4.033 28.172 26.386 0.60 32.81 163 ARG A C 1
ATOM 676 C C B ARG A 1 83 ? -4.003 28.146 26.346 0.40 33.37 163 ARG A C 1
ATOM 677 O O A ARG A 1 83 ? -3.681 29.320 26.626 0.60 32.52 163 ARG A O 1
ATOM 678 O O B ARG A 1 8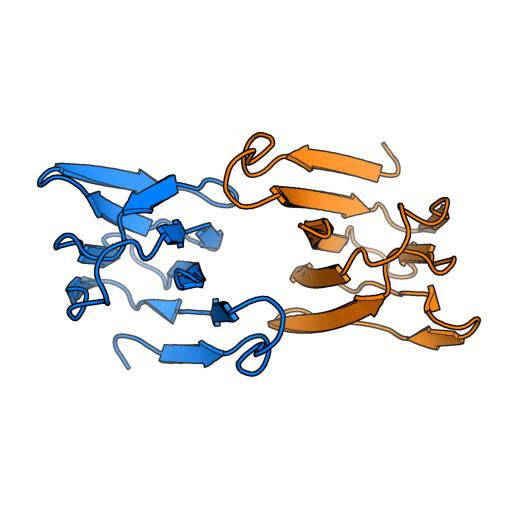3 ? -3.572 29.282 26.521 0.40 32.92 163 ARG A O 1
ATOM 693 N N . PRO A 1 84 ? -3.923 27.182 27.286 1.00 33.48 164 PRO A N 1
ATOM 694 C CA . PRO A 1 84 ? -3.306 27.480 28.595 1.00 31.84 164 PRO A CA 1
ATOM 695 C C . PRO A 1 84 ? -1.894 28.044 28.490 1.00 29.54 164 PRO A C 1
ATOM 696 O O . PRO A 1 84 ? -1.175 27.747 27.529 1.00 28.08 164 PRO A O 1
ATOM 700 N N . VAL A 1 85 ? -1.532 28.893 29.439 1.00 28.12 165 VAL A N 1
ATOM 701 C CA . VAL A 1 85 ? -0.156 29.399 29.507 1.00 27.15 165 VAL A CA 1
ATOM 702 C C . VAL A 1 85 ? 0.439 28.875 30.802 1.00 26.86 165 VAL A C 1
ATOM 703 O O . VAL A 1 85 ? -0.191 28.957 31.856 1.00 26.17 165 VAL A O 1
ATOM 707 N N . HIS A 1 86 ? 1.632 28.283 30.691 1.00 25.07 166 HIS A N 1
ATOM 708 C CA . HIS A 1 86 ? 2.355 27.730 31.815 1.00 25.41 166 HIS A CA 1
ATOM 709 C C . HIS A 1 86 ? 3.542 28.641 32.104 1.00 25.45 166 HIS A C 1
ATOM 710 O O . HIS A 1 86 ? 4.341 28.909 31.218 1.00 24.91 166 HIS A O 1
ATOM 717 N N . PHE A 1 87 ? 3.636 29.152 33.327 1.00 24.74 167 PHE A N 1
ATOM 718 C CA . PHE A 1 87 ? 4.767 29.995 33.677 1.00 23.85 167 PHE A CA 1
ATOM 719 C C . PHE A 1 87 ? 5.239 29.670 35.073 1.00 23.13 167 PHE A C 1
ATOM 720 O O . PHE A 1 87 ? 4.571 28.957 35.808 1.00 23.06 167 PHE A O 1
ATOM 728 N N . HIS A 1 88 ? 6.447 30.110 35.396 1.00 22.61 168 HIS A N 1
ATOM 729 C CA . HIS A 1 88 ? 6.951 29.969 36.751 1.00 23.28 168 HIS A CA 1
ATOM 730 C C . HIS A 1 88 ? 7.003 31.328 37.386 1.00 23.81 168 HIS A C 1
ATOM 731 O O . HIS A 1 88 ? 7.296 32.331 36.718 1.00 23.95 168 HIS A O 1
ATOM 738 N N . SER A 1 89 ? 6.733 31.351 38.684 1.00 24.61 169 SER A N 1
ATOM 739 C CA . SER A 1 89 ? 6.805 32.553 39.481 1.00 25.08 169 SER A CA 1
ATOM 740 C C . SER A 1 89 ? 7.783 32.259 40.600 1.00 25.80 169 SER A C 1
ATOM 741 O O . SER A 1 89 ? 7.551 31.369 41.408 1.00 27.00 169 SER A O 1
ATOM 744 N N . LEU A 1 90 ? 8.895 32.984 40.617 1.00 24.81 170 LEU A N 1
ATOM 745 C CA . LEU A 1 90 ? 9.905 32.827 41.646 1.00 26.08 170 LEU A CA 1
ATOM 746 C C . LEU A 1 90 ? 9.797 34.005 42.582 1.00 25.67 170 LEU A C 1
ATOM 747 O O . LEU A 1 90 ? 9.684 35.139 42.134 1.00 26.00 170 LEU A O 1
ATOM 752 N N . ILE A 1 91 ? 9.844 33.734 43.878 1.00 25.72 171 ILE A N 1
ATOM 753 C CA . ILE A 1 91 ? 9.729 34.779 44.880 1.00 26.85 171 ILE A CA 1
ATOM 754 C C . ILE A 1 91 ? 10.904 34.730 45.838 1.00 26.09 171 ILE A C 1
ATOM 755 O O . ILE A 1 91 ? 11.141 33.704 46.430 1.00 27.14 171 ILE A O 1
ATOM 760 N N . HIS A 1 92 ? 11.641 35.834 45.952 1.00 25.41 172 HIS A N 1
ATOM 761 C CA . HIS A 1 92 ? 12.725 35.965 46.927 1.00 25.31 172 HIS A CA 1
ATOM 762 C C . HIS A 1 92 ? 12.229 36.943 48.011 1.00 25.17 172 HIS A C 1
ATOM 763 O O . HIS A 1 92 ? 11.921 38.108 47.718 1.00 25.86 172 HIS A O 1
ATOM 770 N N . TYR A 1 93 ? 12.127 36.456 49.245 1.00 26.78 173 TYR A N 1
ATOM 771 C CA . TYR A 1 93 ? 11.648 37.264 50.363 1.00 28.25 173 TYR A CA 1
ATOM 772 C C . TYR A 1 93 ? 12.861 37.961 51.012 1.00 30.10 173 TYR A C 1
ATOM 773 O O . TYR A 1 93 ? 13.957 37.394 51.036 1.00 30.99 173 TYR A O 1
ATOM 782 N N . PRO A 1 94 ? 12.688 39.202 51.523 1.00 30.12 174 PRO A N 1
ATOM 783 C CA . PRO A 1 94 ? 13.851 39.908 52.069 1.00 31.37 174 PRO A CA 1
ATOM 784 C C . PRO A 1 94 ? 14.334 39.401 53.436 1.00 33.88 174 PRO A C 1
ATOM 785 O O . PRO A 1 94 ? 13.535 38.889 54.235 1.00 33.38 174 PRO A O 1
ATOM 789 N N . ARG A 1 95 ? 15.635 39.541 53.687 1.00 34.97 175 ARG A N 1
ATOM 790 C CA . ARG A 1 95 ? 16.222 39.138 54.974 1.00 39.37 175 ARG A CA 1
ATOM 791 C C . ARG A 1 95 ? 16.649 40.388 55.752 1.00 38.36 175 ARG A C 1
ATOM 792 O O . ARG A 1 95 ? 16.891 40.327 56.954 1.00 40.86 175 ARG A O 1
ATOM 801 N N . GLN B 1 1 ? 24.452 22.987 18.947 1.00 77.33 81 GLN B N 1
ATOM 802 C CA . GLN B 1 1 ? 25.400 21.836 19.131 1.00 75.54 81 GLN B CA 1
ATOM 803 C C . GLN B 1 1 ? 24.861 20.865 20.194 1.00 69.21 81 GLN B C 1
ATOM 804 O O . GLN B 1 1 ? 23.660 20.872 20.492 1.00 64.60 81 GLN B O 1
ATOM 810 N N . ALA B 1 2 ? 25.745 20.033 20.752 1.00 63.86 82 ALA B N 1
ATOM 811 C CA . ALA B 1 2 ? 25.36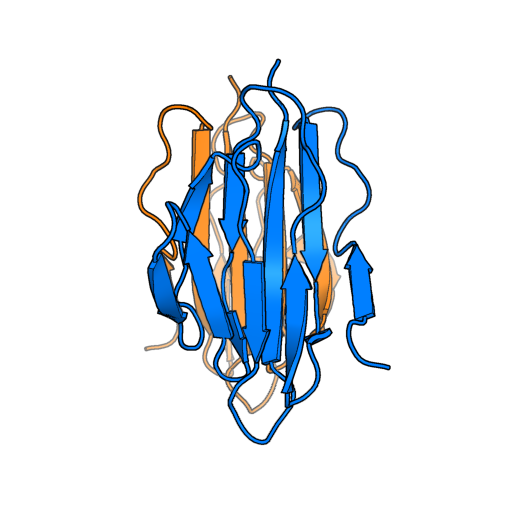9 19.084 21.806 1.00 57.86 82 ALA B CA 1
ATOM 812 C C . ALA B 1 2 ? 24.666 19.759 23.000 1.00 52.50 82 ALA B C 1
ATOM 813 O O . ALA B 1 2 ? 23.731 19.194 23.553 1.00 43.40 82 ALA B O 1
ATOM 815 N N . MET B 1 3 ? 25.123 20.958 23.380 1.00 54.13 83 MET B N 1
ATOM 816 C CA . MET B 1 3 ? 24.524 21.696 24.502 1.00 53.71 83 MET B CA 1
ATOM 817 C C . MET B 1 3 ? 24.399 23.167 24.137 1.00 53.15 83 MET B C 1
ATOM 818 O O . MET B 1 3 ? 25.345 23.755 23.609 1.00 58.96 83 MET B O 1
ATOM 823 N N . VAL B 1 4 ? 23.223 23.746 24.380 1.00 47.94 84 VAL B N 1
ATOM 824 C CA . VAL B 1 4 ? 22.974 25.166 24.121 1.00 45.30 84 VAL B CA 1
ATOM 825 C C . VAL B 1 4 ? 22.522 25.776 25.441 1.00 42.30 84 VAL B C 1
ATOM 826 O O . VAL B 1 4 ? 21.527 25.324 26.010 1.00 36.63 84 VAL B O 1
ATOM 830 N N . VAL B 1 5 ? 23.260 26.787 25.916 1.00 43.59 85 VAL B N 1
ATOM 831 C CA . VAL B 1 5 ? 22.979 27.465 27.173 1.00 43.07 85 VAL B CA 1
ATOM 832 C C . VAL B 1 5 ? 22.567 28.919 26.920 1.00 45.26 85 VAL B C 1
ATOM 833 O O . VAL B 1 5 ? 23.177 29.617 26.114 1.00 48.61 85 VAL B O 1
ATOM 837 N N . LYS B 1 6 ? 21.560 29.377 27.659 1.00 42.53 86 LYS B N 1
ATOM 838 C CA . LYS B 1 6 ? 21.025 30.726 27.511 1.00 43.46 86 LYS B CA 1
ATOM 839 C C . LYS B 1 6 ? 20.604 31.306 28.870 1.00 37.98 86 LYS B C 1
ATOM 840 O O . LYS B 1 6 ? 19.732 30.726 29.523 1.00 35.38 86 LYS B O 1
ATOM 846 N N . PRO B 1 7 ? 21.208 32.444 29.297 1.00 37.59 87 PRO B N 1
ATOM 847 C CA . PRO B 1 7 ? 20.771 33.068 30.558 1.00 35.23 87 PRO B CA 1
ATOM 848 C C . PRO B 1 7 ? 19.352 33.627 30.439 1.00 33.78 87 PRO B C 1
ATOM 849 O O . PRO B 1 7 ? 19.065 34.358 29.506 1.00 32.97 87 PRO B O 1
ATOM 853 N N . LEU B 1 8 ? 18.475 33.256 31.365 1.00 31.78 88 LEU B N 1
ATOM 854 C CA . LEU B 1 8 ? 17.082 33.744 31.364 1.00 31.83 88 LEU B CA 1
ATOM 855 C C . LEU B 1 8 ? 17.031 35.171 31.900 1.00 30.61 88 LEU B C 1
ATOM 856 O O . LEU B 1 8 ? 16.167 35.975 31.523 1.00 29.49 88 LEU B O 1
ATOM 861 N N . PHE B 1 9 ? 17.963 35.459 32.796 1.00 31.86 89 PHE B N 1
ATOM 862 C CA . PHE B 1 9 ? 18.145 36.782 33.378 1.00 32.41 89 PHE B CA 1
ATOM 863 C C . PHE B 1 9 ? 19.640 36.984 33.526 1.00 35.02 89 PHE B C 1
ATOM 864 O O . PHE B 1 9 ? 20.383 36.003 33.685 1.00 35.93 89 PHE B O 1
ATOM 872 N N . PRO B 1 10 ? 20.093 38.243 33.471 1.00 36.12 90 PRO B N 1
ATOM 873 C CA . PRO B 1 10 ? 21.511 38.481 33.713 1.00 38.37 90 PRO B CA 1
ATOM 874 C C . PRO B 1 10 ? 21.852 38.233 35.189 1.00 37.80 90 PRO B C 1
ATOM 875 O O . PRO B 1 10 ? 20.950 38.106 36.029 1.00 35.27 90 PRO B O 1
ATOM 879 N N . TRP B 1 11 ? 23.139 38.119 35.498 1.00 39.88 91 TRP B N 1
ATOM 880 C CA . TRP B 1 11 ? 23.582 37.932 36.881 1.00 41.02 91 TRP B CA 1
ATOM 881 C C . TRP B 1 11 ? 22.848 38.905 37.803 1.00 39.53 91 TRP B C 1
ATOM 882 O O . TRP B 1 11 ? 22.701 40.067 37.476 1.00 40.41 91 TRP B O 1
ATOM 893 N N . ASP B 1 12 ? 22.346 38.400 38.927 1.00 39.80 92 ASP B N 1
ATOM 894 C CA . ASP B 1 12 ? 21.600 39.214 39.896 1.00 39.93 92 ASP B CA 1
ATOM 895 C C . ASP B 1 12 ? 22.518 39.500 41.083 1.00 41.64 92 ASP B C 1
ATOM 896 O O . ASP B 1 12 ? 22.688 38.660 41.963 1.00 41.56 92 ASP B O 1
ATOM 901 N N . GLU B 1 13 ? 23.100 40.692 41.119 1.00 45.26 93 GLU B N 1
ATOM 902 C CA . GLU B 1 13 ? 24.042 41.027 42.189 1.00 48.48 93 GLU B CA 1
ATOM 903 C C . GLU B 1 13 ? 23.392 41.062 43.581 1.00 47.36 93 GLU B C 1
ATOM 904 O O . GLU B 1 13 ? 23.965 40.541 44.544 1.00 48.21 93 GLU B O 1
ATOM 910 N N . THR B 1 14 ? 22.197 41.644 43.679 1.00 43.67 94 THR B N 1
ATOM 911 C CA . THR B 1 14 ? 21.515 41.743 44.962 1.00 42.99 94 THR B CA 1
ATOM 912 C C . THR B 1 14 ? 21.014 40.390 45.465 1.00 40.32 94 THR B C 1
ATOM 913 O O . THR B 1 14 ? 21.073 40.140 46.650 1.00 41.21 94 THR B O 1
ATOM 917 N N . LEU B 1 15 ? 20.545 39.512 44.573 1.00 36.62 95 LEU B N 1
ATOM 918 C CA . LEU B 1 15 ? 20.054 38.181 45.004 1.00 35.64 95 LEU B CA 1
ATOM 919 C C . LEU B 1 15 ? 21.106 37.043 44.874 1.00 36.45 95 LEU B C 1
ATOM 920 O O . LEU B 1 15 ? 20.837 35.911 45.304 1.00 36.10 95 LEU B O 1
ATOM 925 N N . LYS B 1 16 ? 22.287 37.345 44.322 1.00 36.69 96 LYS B N 1
ATOM 926 C CA . LYS B 1 16 ? 23.387 36.345 44.188 1.00 39.42 96 LYS B CA 1
ATOM 927 C C . LYS B 1 16 ? 22.850 35.098 43.494 1.00 37.01 96 LYS B C 1
ATOM 928 O O . LYS B 1 16 ? 23.018 33.980 43.968 1.00 38.20 96 LYS B O 1
ATOM 934 N N . PHE B 1 17 ? 22.232 35.312 42.354 1.00 36.95 97 PHE B N 1
ATOM 935 C CA . PHE B 1 17 ? 21.494 34.271 41.663 1.00 37.45 97 PHE B CA 1
ATOM 936 C C . PHE B 1 17 ? 21.606 34.343 40.141 1.00 35.77 97 PHE B C 1
ATOM 937 O O . PHE B 1 17 ? 21.495 35.422 39.569 1.00 36.32 97 PHE B O 1
ATOM 945 N N . ASP B 1 18 ? 21.900 33.191 39.516 1.00 34.94 98 ASP B N 1
ATOM 946 C CA . ASP B 1 18 ? 21.904 33.012 38.044 1.00 34.04 98 ASP B CA 1
ATOM 947 C C . ASP B 1 18 ? 20.752 32.065 37.668 1.00 31.10 98 ASP B C 1
ATOM 948 O O . ASP B 1 18 ? 20.396 31.167 38.428 1.00 30.40 98 ASP B O 1
ATOM 953 N N . HIS B 1 19 ? 20.225 32.233 36.463 1.00 30.74 99 HIS B N 1
ATOM 954 C CA . HIS B 1 19 ? 19.078 31.445 36.003 1.00 30.11 99 HIS B CA 1
ATO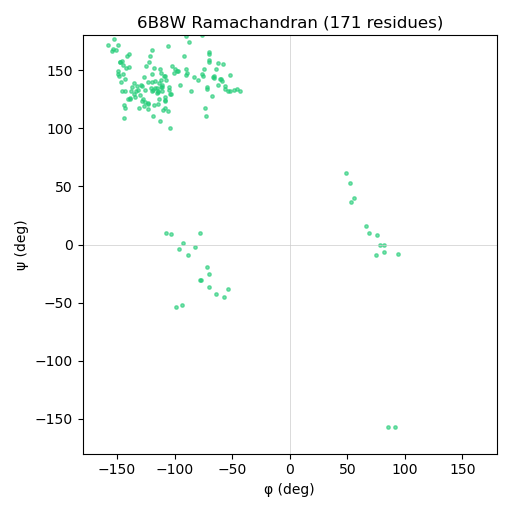M 955 C C . HIS B 1 19 ? 19.302 31.166 34.535 1.00 29.21 99 HIS B C 1
ATOM 956 O O . HIS B 1 19 ? 19.349 32.105 33.742 1.00 31.18 99 HIS B O 1
ATOM 963 N N . PHE B 1 20 ? 19.437 29.891 34.168 1.00 29.12 100 PHE B N 1
ATOM 964 C CA . PHE B 1 20 ? 19.750 29.494 32.790 1.00 29.92 100 PHE B CA 1
ATOM 965 C C . PHE B 1 20 ? 18.761 28.516 32.185 1.00 28.36 100 PHE B C 1
ATOM 966 O O . PHE B 1 20 ? 18.143 27.734 32.889 1.00 27.83 100 PHE B O 1
ATOM 974 N N . SER B 1 21 ? 18.662 28.557 30.859 1.00 28.37 101 SER B N 1
ATOM 975 C CA . SER B 1 21 ? 17.913 27.586 30.082 1.00 28.32 101 SER B CA 1
ATOM 976 C C . SER B 1 21 ? 18.963 26.803 29.322 1.00 28.86 101 SER B C 1
ATOM 977 O O . SER B 1 21 ? 19.897 27.402 28.758 1.00 30.45 101 SER B O 1
ATOM 980 N N . ILE B 1 22 ? 18.791 25.483 29.271 1.00 28.47 102 ILE B N 1
ATOM 981 C CA . ILE B 1 22 ? 19.732 24.589 28.611 1.00 28.34 102 ILE B CA 1
ATOM 982 C C . ILE B 1 22 ? 18.978 23.574 27.760 1.00 28.20 102 ILE B C 1
ATOM 983 O O . ILE B 1 22 ? 17.946 23.073 28.190 1.00 28.28 102 ILE B O 1
ATOM 988 N N . ILE B 1 23 ? 19.495 23.297 26.560 1.00 26.80 103 ILE B N 1
ATOM 989 C CA . ILE B 1 23 ? 18.961 22.265 25.668 1.00 27.03 103 ILE B CA 1
ATOM 990 C C . ILE B 1 23 ? 20.118 21.294 25.381 1.00 27.15 103 ILE B C 1
ATOM 991 O O . ILE B 1 23 ? 21.164 21.716 24.882 1.00 28.19 103 ILE B O 1
ATOM 996 N N . LEU B 1 24 ? 19.917 20.030 25.728 1.00 26.83 104 LEU B N 1
ATOM 997 C CA . LEU B 1 24 ? 20.897 18.957 25.497 1.00 30.13 104 LEU B CA 1
ATOM 998 C C . LEU B 1 24 ? 20.418 18.040 24.405 1.00 29.30 104 LEU B C 1
ATOM 999 O O . LEU B 1 24 ? 19.342 17.449 24.515 1.00 28.51 104 LEU B O 1
ATOM 1004 N N . ALA B 1 25 ? 21.243 17.880 23.382 1.00 30.13 105 ALA B N 1
ATOM 1005 C CA . ALA B 1 25 ? 20.924 17.013 22.272 1.00 30.62 105 ALA B CA 1
ATOM 1006 C C . ALA B 1 25 ? 20.964 15.551 22.687 1.00 29.06 105 ALA B C 1
ATOM 1007 O O . ALA B 1 25 ? 21.607 15.205 23.678 1.00 27.25 105 ALA B O 1
ATOM 1009 N N . PRO B 1 26 ? 20.288 14.682 21.919 1.00 28.55 106 PRO B N 1
ATOM 1010 C CA . PRO B 1 26 ? 20.330 13.260 22.222 1.00 28.42 106 PRO B CA 1
AT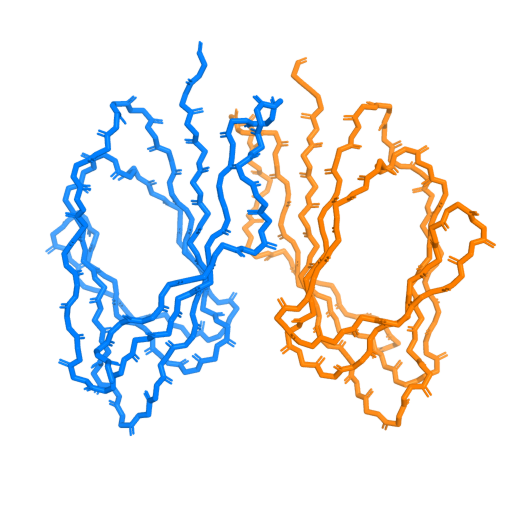OM 1011 C C . PRO B 1 26 ? 21.778 12.754 22.260 1.00 28.19 106 PRO B C 1
ATOM 1012 O O . PRO B 1 26 ? 22.605 13.148 21.406 1.00 27.53 106 PRO B O 1
ATOM 1016 N N . GLY B 1 27 ? 22.069 11.945 23.273 1.00 26.94 107 GLY B N 1
ATOM 1017 C CA . GLY B 1 27 ? 23.394 11.367 23.485 1.00 28.16 107 GLY B CA 1
ATOM 1018 C C . GLY B 1 27 ? 24.407 12.315 24.108 1.00 28.91 107 GLY B C 1
ATOM 1019 O O . GLY B 1 27 ? 25.520 11.920 24.344 1.00 29.24 107 GLY B O 1
ATOM 1020 N N . ALA B 1 28 ? 24.026 13.563 24.395 1.00 27.47 108 ALA B N 1
ATOM 1021 C CA . ALA B 1 28 ? 24.980 14.524 24.957 1.00 28.67 108 ALA B CA 1
ATOM 1022 C C . ALA B 1 28 ? 25.228 14.263 26.431 1.00 29.03 108 ALA B C 1
ATOM 1023 O O . ALA B 1 28 ? 24.327 13.841 27.156 1.00 28.16 108 ALA B O 1
ATOM 1025 N N . LEU B 1 29 ? 26.456 14.545 26.857 1.00 29.93 109 LEU B N 1
ATOM 1026 C CA . LEU B 1 29 ? 26.901 14.390 28.232 1.00 31.22 109 LEU B CA 1
ATOM 1027 C C . LEU B 1 29 ? 27.674 15.643 28.612 1.00 32.98 109 LEU B C 1
ATOM 1028 O O . LEU B 1 29 ? 28.626 16.004 27.935 1.00 32.95 109 LEU B O 1
ATOM 1033 N N . SER B 1 30 ? 27.285 16.263 29.723 1.00 35.50 110 SER B N 1
ATOM 1034 C CA . SER B 1 30 ? 27.945 17.447 30.240 1.00 38.23 110 SER B CA 1
ATOM 1035 C C . SER B 1 30 ? 28.320 17.187 31.692 1.00 41.55 110 SER B C 1
ATOM 1036 O O . SER B 1 30 ? 27.442 16.945 32.535 1.00 39.82 110 SER B O 1
ATOM 1039 N N . GLU B 1 31 ? 29.619 17.250 31.971 1.00 47.00 111 GLU B N 1
ATOM 1040 C CA . GLU B 1 31 ? 30.156 17.029 33.304 1.00 52.12 111 GLU B CA 1
ATOM 1041 C C . G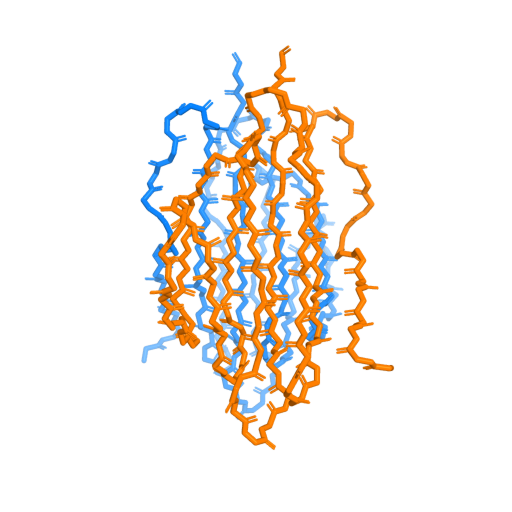LU B 1 31 ? 30.650 18.349 33.819 1.00 56.45 111 GLU B C 1
ATOM 1042 O O . GLU B 1 31 ? 31.598 18.910 33.270 1.00 61.43 111 GLU B O 1
ATOM 1048 N N . SER B 1 32 ? 30.027 18.844 34.877 1.00 60.45 112 SER B N 1
ATOM 1049 C CA . SER B 1 32 ? 30.407 20.134 35.426 1.00 65.80 112 SER B CA 1
ATOM 1050 C C . SER B 1 32 ? 31.493 20.041 36.494 1.00 68.98 112 SER B C 1
ATOM 1051 O O . SER B 1 32 ? 31.633 19.032 37.187 1.00 63.06 112 SER B O 1
ATOM 1054 N N . THR B 1 33 ? 32.271 21.115 36.582 1.00 74.70 113 THR B N 1
ATOM 1055 C CA . THR B 1 33 ? 33.247 21.293 37.628 1.00 78.08 113 THR B CA 1
ATOM 1056 C C . THR B 1 33 ? 32.397 21.765 38.796 1.00 77.32 113 THR B C 1
ATOM 1057 O O . THR B 1 33 ? 31.452 22.531 38.589 1.00 77.46 113 THR B O 1
ATOM 1061 N N . PRO B 1 34 ? 32.704 21.316 40.022 1.00 79.10 114 PRO B N 1
ATOM 1062 C CA . PRO B 1 34 ? 31.899 21.809 41.141 1.00 77.87 114 PRO B CA 1
ATOM 1063 C C . PRO B 1 34 ? 31.945 23.338 41.266 1.00 77.19 114 PRO B C 1
ATOM 1064 O O . PRO B 1 34 ? 32.990 23.946 41.041 1.00 79.99 114 PRO B O 1
ATOM 1068 N N . HIS B 1 35 ? 30.812 23.949 41.597 1.00 74.06 115 HIS B N 1
ATOM 1069 C CA . HIS B 1 35 ? 30.752 25.395 41.788 1.00 73.79 115 HIS B CA 1
ATOM 1070 C C . HIS B 1 35 ? 31.374 25.723 43.150 1.00 74.25 115 HIS B C 1
ATOM 1071 O O . HIS B 1 35 ? 31.814 24.826 43.872 1.00 72.32 115 HIS B O 1
ATOM 1078 N N . GLU B 1 36 ? 31.407 27.008 43.498 1.00 76.24 116 GLU B N 1
ATOM 1079 C CA . GLU B 1 36 ? 31.969 27.463 44.777 1.00 78.92 116 GLU B CA 1
ATOM 1080 C C . GLU B 1 36 ? 31.249 26.806 45.963 1.00 74.90 116 GLU B C 1
ATOM 1081 O O . GLU B 1 36 ? 30.083 26.410 45.849 1.00 68.65 116 GLU B O 1
ATOM 1087 N N . ALA B 1 37 ? 31.929 26.713 47.103 1.00 72.45 117 ALA B N 1
ATOM 1088 C CA . ALA B 1 37 ? 31.330 26.100 48.295 1.00 70.96 117 ALA B CA 1
ATOM 1089 C C . ALA B 1 37 ? 30.059 26.847 48.722 1.00 67.42 117 ALA B C 1
ATOM 1090 O O . ALA B 1 37 ? 29.996 28.070 48.618 1.00 66.22 117 ALA B O 1
ATOM 1092 N N . GLY B 1 38 ? 29.053 26.102 49.183 1.00 62.93 118 GLY B N 1
ATOM 1093 C CA . GLY B 1 38 ? 27.795 26.689 49.631 1.00 61.53 118 GLY B CA 1
ATOM 1094 C C . GLY B 1 38 ? 26.795 27.034 48.531 1.00 56.17 118 GLY B C 1
ATOM 1095 O O . GLY B 1 38 ? 25.703 27.517 48.819 1.00 55.66 118 GLY B O 1
ATOM 1096 N N . VAL B 1 39 ? 27.159 26.789 47.278 1.00 53.69 119 VAL B N 1
ATOM 1097 C CA . VAL B 1 39 ? 26.256 27.062 46.156 1.00 51.16 119 VAL B CA 1
ATOM 1098 C C . VAL B 1 39 ? 25.116 26.042 46.135 1.00 47.87 119 VAL B C 1
ATOM 1099 O O . VAL B 1 39 ? 25.344 24.847 46.325 1.00 46.58 119 VAL B O 1
ATOM 1103 N N . ILE B 1 40 ? 23.892 26.531 45.920 1.00 44.85 120 ILE B N 1
ATOM 1104 C CA . ILE B 1 40 ? 22.717 25.674 45.814 1.00 42.62 120 ILE B CA 1
ATOM 1105 C C . ILE B 1 40 ? 22.177 25.764 44.391 1.00 41.02 120 ILE B C 1
ATOM 1106 O O . ILE B 1 40 ? 21.999 26.867 43.857 1.00 40.03 120 ILE B O 1
ATOM 1111 N N . GLU B 1 41 ? 21.914 24.602 43.798 1.00 40.00 121 GLU B N 1
ATOM 1112 C CA . GLU B 1 41 ? 21.384 24.508 42.449 1.00 38.91 121 GLU B CA 1
ATOM 1113 C C . GLU B 1 41 ? 20.054 23.828 42.408 1.00 36.27 121 GLU B C 1
ATOM 1114 O O . GLU B 1 41 ? 19.789 22.916 43.196 1.00 36.90 121 GLU B O 1
ATOM 1120 N N . HIS B 1 42 ? 19.225 24.276 41.471 1.00 32.24 122 HIS B N 1
ATOM 1121 C CA . HIS B 1 42 ? 17.937 23.669 41.221 1.00 31.83 122 HIS B CA 1
ATOM 1122 C C . HIS B 1 42 ? 17.914 23.365 39.732 1.00 31.18 122 HIS B C 1
ATOM 1123 O O . HIS B 1 42 ? 18.434 24.141 38.935 1.00 31.82 122 HIS B O 1
ATOM 1130 N N . VAL B 1 43 ? 17.289 22.260 39.357 1.00 30.10 123 VAL B N 1
ATOM 1131 C CA . VAL B 1 43 ? 17.108 21.924 37.967 1.00 29.53 123 VAL B CA 1
ATOM 1132 C C . VAL B 1 43 ? 15.656 21.530 37.810 1.00 29.30 123 VAL B C 1
ATOM 1133 O O . VAL B 1 43 ? 15.102 20.850 38.680 1.00 29.48 123 VAL B O 1
ATOM 1137 N N . VAL B 1 44 ? 15.025 22.021 36.740 1.00 28.02 124 VAL B N 1
ATOM 1138 C CA . VAL B 1 44 ? 13.644 21.696 36.414 1.00 27.96 124 VAL B CA 1
ATOM 1139 C C . VAL B 1 44 ? 13.603 21.354 34.940 1.00 26.65 124 VAL B C 1
ATOM 1140 O O . VAL B 1 44 ? 14.092 22.135 34.108 1.00 26.30 124 VAL B O 1
ATOM 1144 N N . VAL B 1 45 ? 12.963 20.244 34.605 1.00 26.32 125 VAL B N 1
ATOM 1145 C CA . VAL B 1 45 ? 12.828 19.827 33.210 1.00 26.23 125 VAL B CA 1
ATOM 1146 C C . VAL B 1 45 ? 11.611 20.522 32.614 1.00 26.21 125 VAL B C 1
ATOM 1147 O O . VAL B 1 45 ? 10.544 20.558 33.225 1.00 26.07 125 VAL B O 1
ATOM 1151 N N . ILE B 1 46 ? 11.793 21.101 31.428 1.00 25.45 126 ILE B N 1
ATOM 1152 C CA . ILE B 1 46 ? 10.715 21.807 30.731 1.00 26.17 126 ILE B CA 1
ATOM 1153 C C . ILE B 1 46 ? 10.042 20.847 29.774 1.00 26.65 126 ILE B C 1
ATOM 1154 O O . ILE B 1 46 ? 8.837 20.715 29.788 1.00 26.76 126 ILE B O 1
ATOM 1159 N N . SER B 1 47 ? 10.838 20.197 28.930 1.00 26.34 127 SER B N 1
ATOM 1160 C CA . SER B 1 47 ? 10.320 19.178 28.006 1.00 27.22 127 SER B CA 1
ATOM 1161 C C . SER B 1 47 ? 11.406 18.124 27.811 1.00 27.19 127 SER B C 1
ATOM 1162 O O . SER B 1 47 ? 12.616 18.388 28.002 1.00 26.60 127 SER B O 1
ATOM 1165 N N . GLY B 1 48 ? 10.984 16.929 27.425 1.00 28.29 128 GLY B N 1
ATOM 1166 C CA . GLY B 1 48 ? 11.927 15.835 27.227 1.00 28.36 128 GLY B CA 1
ATOM 1167 C C . GLY B 1 48 ? 12.217 15.095 28.529 1.00 28.95 128 GLY B C 1
ATOM 1168 O O . GLY B 1 48 ? 11.427 15.151 29.476 1.00 29.11 128 GLY B O 1
ATOM 1169 N N . GLU B 1 49 ? 13.362 14.423 28.569 1.00 29.38 129 GLU B N 1
ATOM 1170 C CA . GLU B 1 49 ? 13.784 13.586 29.710 1.00 31.31 129 GLU B CA 1
ATOM 1171 C C . GLU B 1 49 ? 15.246 13.810 29.948 1.00 29.92 129 GLU B C 1
ATOM 1172 O O . GLU B 1 49 ? 16.034 13.676 29.020 1.00 29.88 129 GLU B O 1
ATOM 1178 N N . LEU B 1 50 ? 15.601 14.158 31.181 1.00 28.92 130 LEU B N 1
ATOM 1179 C CA . LEU B 1 50 ? 16.979 14.462 31.548 1.00 28.11 130 LEU B CA 1
ATOM 1180 C C . LEU B 1 50 ? 17.508 13.460 32.536 1.00 28.56 130 LEU B C 1
ATOM 1181 O O . LEU B 1 50 ? 16.830 13.132 33.509 1.00 29.69 130 LEU B O 1
ATOM 1186 N N . GLU B 1 51 ? 18.718 12.978 32.306 1.00 28.30 131 GLU B N 1
ATOM 1187 C CA . GLU B 1 51 ? 19.363 12.143 33.300 1.00 29.72 131 GLU B CA 1
ATOM 1188 C C . GLU B 1 51 ? 20.354 13.025 34.059 1.00 30.31 131 GLU B C 1
ATOM 1189 O O . GLU B 1 51 ? 21.098 13.811 33.456 1.00 29.36 131 GLU B O 1
ATOM 1195 N N A MET B 1 52 ? 20.365 12.910 35.378 0.60 31.97 132 MET B N 1
ATOM 1196 N N B MET B 1 52 ? 20.371 12.897 35.379 0.40 31.56 132 MET B N 1
ATOM 1197 C CA A MET B 1 52 ? 21.348 13.636 36.171 0.60 33.35 132 MET B CA 1
ATOM 1198 C CA B MET B 1 52 ? 21.310 13.651 36.197 0.40 32.48 132 MET B CA 1
ATOM 1199 C C A MET B 1 52 ? 22.117 12.714 37.100 0.60 34.43 132 MET B C 1
ATOM 1200 C C B MET B 1 52 ? 22.111 12.718 37.100 0.40 34.14 132 MET B C 1
ATOM 1201 O O A MET B 1 52 ? 21.565 11.763 37.634 0.60 34.71 132 MET B O 1
ATOM 1202 O O B MET B 1 52 ? 21.566 11.761 37.634 0.40 34.71 132 MET B O 1
ATOM 1211 N N . LYS B 1 53 ? 23.408 12.991 37.232 1.00 35.43 133 LYS B N 1
ATOM 1212 C CA . LYS B 1 53 ? 24.297 12.209 38.097 1.00 39.14 133 LYS B CA 1
ATOM 1213 C C . LYS B 1 53 ? 24.613 13.121 39.277 1.00 42.85 133 LYS B C 1
ATOM 1214 O O . LYS B 1 53 ? 25.205 14.202 39.104 1.00 41.45 133 LYS B O 1
ATOM 1220 N N . ILE B 1 54 ? 24.153 12.688 40.448 1.00 47.44 134 ILE B N 1
ATOM 1221 C CA . ILE B 1 54 ? 24.313 13.401 41.722 1.00 52.06 134 ILE B CA 1
ATOM 1222 C C . ILE B 1 54 ? 24.813 12.331 42.681 1.00 56.64 134 ILE B C 1
ATOM 1223 O O . ILE B 1 54 ? 24.241 11.235 42.723 1.00 56.08 134 ILE B O 1
ATOM 1228 N N . ASP B 1 55 ? 25.860 12.655 43.448 1.00 62.21 135 ASP B N 1
ATOM 1229 C CA . ASP B 1 55 ? 26.453 11.730 44.418 1.00 64.80 135 ASP B CA 1
ATOM 1230 C C . ASP B 1 55 ? 26.872 10.403 43.766 1.00 65.44 135 ASP B C 1
ATOM 1231 O O . ASP B 1 55 ? 26.683 9.331 44.330 1.00 68.14 135 ASP B O 1
ATOM 1236 N N . GLY B 1 56 ? 27.427 10.483 42.560 1.00 62.90 136 GLY B N 1
ATOM 1237 C CA . GLY B 1 56 ? 27.861 9.288 41.840 1.00 61.09 136 GLY B CA 1
ATOM 1238 C C . GLY B 1 56 ? 26.749 8.338 41.396 1.00 58.47 136 GLY B C 1
ATOM 1239 O O . GLY B 1 56 ? 27.033 7.189 41.050 1.00 58.65 136 GLY B O 1
ATOM 1240 N N . GLU B 1 57 ? 25.500 8.815 41.397 1.00 54.88 137 GLU B N 1
ATOM 1241 C CA . GLU B 1 57 ? 24.330 8.009 41.013 1.00 54.21 137 GLU B CA 1
ATOM 1242 C C . GLU B 1 57 ? 23.495 8.736 39.946 1.00 48.75 137 GLU B C 1
ATOM 1243 O O . GLU B 1 57 ? 23.233 9.935 40.100 1.00 47.07 137 GLU B O 1
ATOM 1249 N N . TRP B 1 58 ? 23.043 8.002 38.919 1.00 45.02 138 TRP B N 1
ATOM 1250 C CA . TRP B 1 58 ? 22.173 8.559 37.869 1.00 41.92 138 TRP B CA 1
ATOM 1251 C C . TRP B 1 58 ? 20.708 8.425 38.245 1.00 42.97 138 TRP B C 1
ATOM 1252 O O . TRP B 1 58 ? 20.323 7.455 38.891 1.00 43.63 138 TRP B O 1
ATOM 1263 N N . ARG B 1 59 ? 19.907 9.401 37.808 1.00 40.50 139 ARG B N 1
ATOM 1264 C CA . ARG B 1 59 ? 18.456 9.411 37.981 1.00 42.26 139 ARG B CA 1
ATOM 1265 C C . ARG B 1 59 ? 17.862 10.159 36.765 1.00 39.30 139 ARG B C 1
ATOM 1266 O O . ARG B 1 59 ? 18.516 11.046 36.216 1.00 36.02 139 ARG B O 1
ATOM 1274 N N . THR B 1 60 ? 16.654 9.779 36.355 1.00 38.06 140 THR B N 1
ATOM 1275 C CA . THR B 1 60 ? 15.970 10.399 35.224 1.00 37.08 140 THR B CA 1
ATOM 1276 C C . THR B 1 60 ? 14.885 11.364 35.730 1.00 36.95 140 THR B C 1
ATOM 1277 O O . THR B 1 60 ? 14.073 10.992 36.568 1.00 37.69 140 THR B O 1
ATOM 1281 N N . LEU B 1 61 ? 14.895 12.590 35.213 1.00 34.74 141 LEU B N 1
ATOM 1282 C CA . LEU B 1 61 ? 13.916 13.646 35.570 1.00 35.34 141 LEU B CA 1
ATOM 1283 C C . LEU B 1 61 ? 12.992 13.968 34.376 1.00 35.19 141 LEU B C 1
ATOM 1284 O O . LEU B 1 61 ? 13.450 14.027 33.221 1.00 32.85 141 LEU B O 1
ATOM 1289 N N . TYR B 1 62 ? 11.708 14.213 34.669 1.00 36.62 142 TYR B N 1
ATOM 1290 C CA . TYR B 1 62 ? 10.685 14.489 33.650 1.00 37.48 142 TYR B CA 1
ATOM 1291 C C . TYR B 1 62 ? 10.062 15.876 33.857 1.00 37.26 142 TYR B C 1
ATOM 1292 O O . TYR B 1 62 ? 10.249 16.470 34.912 1.00 34.72 142 TYR B O 1
ATOM 1301 N N . PRO B 1 63 ? 9.304 16.385 32.858 1.00 38.24 143 PRO B N 1
ATOM 1302 C CA . PRO B 1 63 ? 8.720 17.716 33.000 1.00 40.82 143 PRO B CA 1
ATOM 1303 C C . PRO B 1 63 ? 7.941 17.914 34.278 1.00 43.97 143 PRO B C 1
ATOM 1304 O O . PRO B 1 63 ? 7.339 16.974 34.803 1.00 43.36 143 PRO B O 1
ATOM 1308 N N . ASP B 1 64 ? 8.018 19.137 34.784 1.00 46.17 144 ASP B N 1
ATOM 1309 C CA . ASP B 1 64 ? 7.380 19.559 36.026 1.00 51.58 144 ASP B CA 1
ATOM 1310 C C . ASP B 1 64 ? 8.112 19.018 37.253 1.00 53.81 144 ASP B C 1
ATOM 1311 O O . ASP B 1 64 ? 7.814 19.434 38.376 1.00 61.99 144 ASP B O 1
ATOM 1316 N N . GLN B 1 65 ? 9.073 18.117 37.045 1.00 52.05 145 GLN B N 1
ATOM 1317 C CA . GLN B 1 65 ? 9.845 17.560 38.152 1.00 51.44 145 GLN B CA 1
ATOM 1318 C C . GLN B 1 65 ? 11.162 18.305 38.207 1.00 48.73 145 GLN B C 1
ATOM 1319 O O . GLN B 1 65 ? 11.689 18.787 37.166 1.00 45.10 145 GLN B O 1
ATOM 1325 N N . GLY B 1 66 ? 11.704 18.377 39.413 1.00 43.43 146 GLY B N 1
ATOM 1326 C CA . GLY B 1 66 ? 12.953 19.061 39.615 1.00 42.80 146 GLY B CA 1
ATOM 1327 C C . GLY B 1 66 ? 13.708 18.517 40.792 1.00 42.13 146 GLY B C 1
ATOM 1328 O O . GLY B 1 66 ? 13.236 17.626 41.498 1.00 45.19 146 GLY B O 1
ATOM 1329 N N . VAL B 1 67 ? 14.891 19.054 40.997 1.00 39.19 147 VAL B N 1
ATOM 1330 C CA . VAL B 1 67 ? 15.708 18.628 42.101 1.00 39.93 147 VAL B CA 1
ATOM 1331 C C . VAL B 1 67 ? 16.539 19.807 42.576 1.00 38.52 147 VAL B C 1
ATOM 1332 O O . VAL B 1 67 ? 16.926 20.660 41.782 1.00 36.72 147 VAL B O 1
ATOM 1336 N N . ARG B 1 68 ? 16.754 19.861 43.886 1.00 38.75 148 ARG B N 1
ATOM 1337 C CA . ARG B 1 68 ? 17.566 20.884 44.538 1.00 39.15 148 ARG B CA 1
ATOM 1338 C C . ARG B 1 68 ? 18.759 20.142 45.095 1.00 40.26 148 ARG B C 1
ATOM 1339 O O . ARG B 1 68 ? 18.569 19.142 45.768 1.00 41.97 148 ARG B O 1
ATOM 1347 N N . PHE B 1 69 ? 19.973 20.632 44.866 1.00 41.23 149 PHE B N 1
ATOM 1348 C CA . PHE B 1 69 ? 21.174 19.930 45.360 1.00 42.89 149 PHE B CA 1
ATOM 1349 C C . PHE B 1 69 ? 22.347 20.871 45.583 1.00 44.30 149 PHE B C 1
ATOM 1350 O O . PHE B 1 69 ? 22.326 22.021 45.143 1.00 44.50 149 PHE B O 1
ATOM 1358 N N . ALA B 1 70 ? 23.376 20.363 46.258 1.00 46.50 150 ALA B N 1
ATOM 1359 C CA . ALA B 1 70 ? 24.589 21.125 46.536 1.00 48.10 150 ALA B CA 1
ATOM 1360 C C . ALA B 1 70 ? 25.420 21.258 45.260 1.00 46.81 150 ALA B C 1
ATOM 1361 O O . ALA B 1 70 ? 25.890 20.264 44.707 1.00 47.49 150 ALA B O 1
ATOM 1363 N N . GLY B 1 71 ? 25.609 22.497 44.809 1.00 46.70 151 GLY B N 1
ATOM 1364 C CA . GLY B 1 71 ? 26.340 22.776 43.573 1.00 47.00 151 GLY B CA 1
ATOM 1365 C C . GLY B 1 71 ? 27.835 22.520 43.635 1.00 49.82 151 GLY B C 1
ATOM 1366 O O . GLY B 1 71 ? 28.458 22.298 42.592 1.00 48.42 151 GLY B O 1
ATOM 1367 N N . ASP B 1 72 ? 28.407 22.579 44.844 1.00 52.18 152 ASP B N 1
ATOM 1368 C CA . ASP B 1 72 ? 29.850 22.342 45.043 1.00 56.92 152 ASP B CA 1
ATOM 1369 C C . ASP B 1 72 ? 30.263 20.860 45.013 1.00 58.19 152 ASP B C 1
ATOM 1370 O O . ASP B 1 72 ? 31.399 20.535 45.351 1.00 60.28 152 ASP B O 1
ATOM 1375 N N . LYS B 1 73 ? 29.345 19.975 44.624 1.00 56.38 153 LYS B N 1
ATOM 1376 C CA . LYS B 1 73 ? 29.664 18.563 44.447 1.00 57.44 153 LYS B CA 1
ATOM 1377 C C . LYS B 1 73 ? 29.812 18.325 42.955 1.00 53.60 153 LYS B C 1
ATOM 1378 O O . LYS B 1 73 ? 29.230 19.057 42.155 1.00 50.14 153 LYS B O 1
ATOM 1384 N N . PRO B 1 74 ? 30.602 17.315 42.566 1.00 51.79 154 PRO B N 1
ATOM 1385 C CA . PRO B 1 74 ? 30.616 17.022 41.144 1.00 49.18 154 PRO B CA 1
ATOM 1386 C C . PRO B 1 74 ? 29.231 16.499 40.691 1.00 46.14 154 PRO B C 1
ATOM 1387 O O . PRO B 1 74 ? 28.537 15.813 41.450 1.00 44.93 154 PRO B O 1
ATOM 1391 N N . HIS B 1 75 ? 28.806 16.871 39.493 1.00 42.90 155 HIS B N 1
ATOM 1392 C CA . HIS B 1 75 ? 27.545 16.355 38.973 1.00 40.94 155 HIS B CA 1
ATOM 1393 C C . HIS B 1 75 ? 27.562 16.376 37.456 1.00 38.25 155 HIS B C 1
ATOM 1394 O O . HIS B 1 75 ? 28.426 17.009 36.840 1.00 38.14 155 HIS B O 1
ATOM 1401 N N . ALA B 1 76 ? 26.605 15.689 36.850 1.00 35.50 156 ALA B N 1
ATOM 1402 C CA . ALA B 1 76 ? 26.565 15.609 35.407 1.00 33.85 156 ALA B CA 1
ATOM 1403 C C . ALA B 1 76 ? 25.151 15.516 34.874 1.00 32.23 156 ALA B C 1
ATOM 1404 O O . ALA B 1 76 ? 24.219 15.121 35.588 1.00 31.26 156 ALA B O 1
ATOM 1406 N N . TYR B 1 77 ? 25.021 15.920 33.612 1.00 31.15 157 TYR B N 1
ATOM 1407 C CA . TYR B 1 77 ? 23.762 15.937 32.881 1.00 30.46 157 TYR B CA 1
ATOM 1408 C C . TYR B 1 77 ? 23.957 15.099 31.638 1.00 28.86 157 TYR B C 1
ATOM 1409 O O . TYR B 1 77 ? 25.014 15.186 30.993 1.00 28.76 157 TYR B O 1
ATOM 1418 N N . ARG B 1 78 ? 22.946 14.306 31.286 1.00 27.44 158 ARG B N 1
ATOM 1419 C CA . ARG B 1 78 ? 23.041 13.448 30.120 1.00 27.24 158 ARG B CA 1
ATOM 1420 C C . ARG B 1 78 ? 21.672 13.251 29.498 1.00 26.75 158 ARG B C 1
ATOM 1421 O O . ARG B 1 78 ? 20.679 13.258 30.202 1.00 26.87 158 ARG B O 1
ATOM 1429 N N . ASN B 1 79 ? 21.636 13.117 28.174 1.00 26.41 159 ASN B N 1
ATOM 1430 C CA . ASN B 1 79 ? 20.393 12.863 27.452 1.00 26.62 159 ASN B CA 1
ATOM 1431 C C . ASN B 1 79 ? 20.542 11.540 26.746 1.00 26.46 159 ASN B C 1
ATOM 1432 O O . ASN B 1 79 ? 21.317 11.432 25.806 1.00 27.11 159 ASN B O 1
ATOM 1437 N N . SER B 1 80 ? 19.797 10.541 27.223 1.00 27.30 160 SER B N 1
ATOM 1438 C CA . SER B 1 80 ? 19.785 9.222 26.636 1.00 28.24 160 SER B CA 1
ATOM 1439 C C . SER B 1 80 ? 18.467 8.975 25.892 1.00 28.69 160 SER B C 1
ATOM 1440 O O . SER B 1 80 ? 18.207 7.858 25.452 1.00 27.99 160 SER B O 1
ATOM 1443 N N . SER B 1 81 ? 17.651 10.022 25.724 1.00 29.52 161 SER B N 1
ATOM 1444 C CA . SER B 1 81 ? 16.414 9.907 24.965 1.00 30.02 161 SER B CA 1
ATOM 1445 C C . SER B 1 81 ? 16.738 10.171 23.491 1.00 30.79 161 SER B C 1
ATOM 1446 O O . SER B 1 81 ? 17.846 10.556 23.154 1.00 29.27 161 SER B O 1
ATOM 1449 N N . SER B 1 82 ? 15.747 9.998 22.628 1.00 32.74 162 SER B N 1
ATOM 1450 C CA . SER B 1 82 ? 15.909 10.249 21.199 1.00 34.10 162 SER B CA 1
ATOM 1451 C C . SER B 1 82 ? 15.498 11.684 20.808 1.00 35.25 162 SER B C 1
ATOM 1452 O O . SER B 1 82 ? 15.541 12.029 19.629 1.00 34.26 162 SER B O 1
ATOM 1455 N N . ARG B 1 83 ? 15.091 12.493 21.786 1.00 33.56 163 ARG B N 1
ATOM 1456 C CA . ARG B 1 83 ? 14.682 13.885 21.550 1.00 35.45 163 ARG B CA 1
ATOM 1457 C C . ARG B 1 83 ? 15.542 14.828 22.380 1.00 32.90 163 ARG B C 1
ATOM 1458 O O . ARG B 1 83 ? 16.106 14.416 23.406 1.00 30.79 163 ARG B O 1
ATOM 1466 N N . PRO B 1 84 ? 15.646 16.096 21.952 1.00 31.66 164 PRO B N 1
ATOM 1467 C CA . PRO B 1 84 ? 16.377 17.035 22.816 1.00 30.24 164 PRO B CA 1
ATOM 1468 C C . PRO B 1 84 ? 15.658 17.167 24.165 1.00 28.32 164 PRO B C 1
ATOM 1469 O O . PRO B 1 84 ? 14.454 16.881 24.255 1.00 28.34 164 PRO B O 1
ATOM 1473 N N . VAL B 1 85 ? 16.388 17.560 25.206 1.00 26.65 165 VAL B N 1
ATOM 1474 C CA . VAL B 1 85 ? 15.789 17.802 26.511 1.00 25.52 165 VAL B CA 1
ATOM 1475 C C . VAL B 1 85 ? 16.057 19.260 26.844 1.00 25.98 165 VAL B C 1
ATOM 1476 O O . VAL B 1 85 ? 17.177 19.750 26.707 1.00 25.40 165 VAL B O 1
ATOM 1480 N N . HIS B 1 86 ? 15.011 19.953 27.273 1.00 24.21 166 HIS B N 1
ATOM 1481 C CA . HIS B 1 86 ? 15.099 21.359 27.611 1.00 25.17 166 HIS B CA 1
ATOM 1482 C C . HIS B 1 86 ? 14.857 21.490 29.115 1.00 24.79 166 HIS B C 1
ATOM 1483 O O . HIS B 1 86 ? 13.874 20.981 29.620 1.00 24.12 166 HIS B O 1
ATOM 1490 N N . PHE B 1 87 ? 15.788 22.123 29.825 1.00 25.27 167 PHE B N 1
ATOM 1491 C CA . PHE B 1 87 ? 15.641 22.324 31.256 1.00 26.25 167 PHE B CA 1
ATOM 1492 C C . PHE B 1 87 ? 16.145 23.678 31.719 1.00 26.85 167 PHE B C 1
ATOM 1493 O O . PHE B 1 87 ? 16.865 24.370 30.998 1.00 26.07 167 PHE B O 1
ATOM 1501 N N . HIS B 1 88 ? 15.705 24.064 32.915 1.00 26.48 168 HIS B N 1
ATOM 1502 C CA . HIS B 1 88 ? 16.200 25.278 33.546 1.00 27.25 168 HIS B CA 1
ATOM 1503 C C . HIS B 1 88 ? 17.086 24.905 34.700 1.00 27.65 168 HIS B C 1
ATOM 1504 O O . HIS B 1 88 ? 16.832 23.913 35.382 1.00 27.33 168 HIS B O 1
ATOM 1511 N N . SER B 1 89 ? 18.117 25.715 34.914 1.00 29.47 169 SER B N 1
ATOM 1512 C CA . SER B 1 89 ? 19.050 25.529 36.004 1.00 32.86 169 SER B CA 1
ATOM 1513 C C . SER B 1 89 ? 19.150 26.839 36.793 1.00 33.57 169 SER B C 1
ATOM 1514 O O . SER B 1 89 ? 19.398 27.894 36.208 1.00 34.29 169 SER B O 1
ATOM 1517 N N . LEU B 1 90 ? 18.910 26.776 38.101 1.00 32.87 170 LEU B N 1
ATOM 1518 C CA . LEU B 1 90 ? 19.034 27.944 38.971 1.00 33.98 170 LEU B CA 1
ATOM 1519 C C . LEU B 1 90 ? 20.276 27.754 39.808 1.00 34.49 170 LEU B C 1
ATOM 1520 O O . LEU B 1 90 ? 20.542 26.649 40.233 1.00 34.78 170 LEU B O 1
ATOM 1525 N N . ILE B 1 91 ? 21.025 28.831 40.044 1.00 36.53 171 ILE B N 1
ATOM 1526 C CA . ILE B 1 91 ? 22.233 28.780 40.863 1.00 39.37 171 ILE B CA 1
ATOM 1527 C C . ILE B 1 91 ? 22.184 29.886 41.886 1.00 39.28 171 ILE B C 1
ATOM 1528 O O . ILE B 1 91 ? 22.130 31.045 41.505 1.00 40.21 171 ILE B O 1
ATOM 1533 N N . HIS B 1 92 ? 22.170 29.541 43.175 1.00 39.05 172 HIS B N 1
ATOM 1534 C CA . HIS B 1 92 ? 22.186 30.539 44.243 1.00 39.94 172 HIS B CA 1
ATOM 1535 C C . HIS B 1 92 ? 23.542 30.503 44.913 1.00 42.48 172 HIS B C 1
ATOM 1536 O O . HIS B 1 92 ? 23.981 29.444 45.330 1.00 44.14 172 HIS B O 1
ATOM 1543 N N . TYR B 1 93 ? 24.200 31.656 45.005 1.00 45.13 173 TYR B N 1
ATOM 1544 C CA . TYR B 1 93 ? 25.526 31.754 45.641 1.00 49.01 173 TYR B CA 1
ATOM 1545 C C . TYR B 1 93 ? 25.408 32.230 47.079 1.00 52.23 173 TYR B C 1
ATOM 1546 O O . TYR B 1 93 ? 24.514 33.009 47.395 1.00 51.08 173 TYR B O 1
ATOM 1555 N N . PRO B 1 94 ? 26.340 31.791 47.950 1.00 57.51 174 PRO B N 1
ATOM 1556 C CA . PRO B 1 94 ? 26.279 32.174 49.357 1.00 60.93 174 PRO B CA 1
ATOM 1557 C C . PRO B 1 94 ? 26.511 33.657 49.557 1.00 65.63 174 PRO B C 1
ATOM 1558 O O . PRO B 1 94 ? 27.303 34.266 48.833 1.00 67.28 174 PRO B O 1
ATOM 1562 N N . ARG B 1 95 ? 25.803 34.224 50.523 1.00 70.56 175 ARG B N 1
ATOM 1563 C CA . ARG B 1 95 ? 25.915 35.632 50.850 1.00 76.58 175 ARG B CA 1
ATOM 1564 C C . ARG B 1 95 ? 26.824 35.762 52.064 1.00 82.37 175 ARG B C 1
ATOM 1565 O O . ARG B 1 95 ? 28.048 35.803 51.913 1.00 85.22 175 ARG B O 1
#

Foldseek 3Di:
DQKDKDWPDPQDPVQNKTKIKMKGFAFHKDKADADDFPKKKKKAWAAAKKWKQDPNDIDIHHHRGMDIDGSRDIMMIGHNDHGITIMMMMIGHDD/DQKDKDWPDPQDPVQQKTKIKMKGAAFRKDKDAADDFPKKKKKAWQAAKKWKQDPNDIDIHHHPDMDMDGRRDIMMIGHNDNGITMMMMMIHDDD

InterPro domains:
  IPR001387 Cro/C1-type, helix-turn-helix domain [PF01381] (11-63)
  IPR001387 Cro/C1-type, helix-turn-helix domain [PS50943] (11-65)
  IPR001387 Cro/C1-type, helix-turn-helix domain [SM00530] (10-65)
  IPR001387 Cro/C1-type, helix-turn-helix domain [cd00093] (11-65)
  IPR010982 Lambda repressor-like, DNA-binding domain superfamily [G3DSA:1.10.260.40] (1-74)
  IPR010982 Lambda repressor-like, DNA-binding domain superfamily [SSF47413] (2-70)
  IPR011051 RmlC-like cupin domain superfamily [SSF51182] (50-174)
  IPR013096 Cupin 2, conserved barrel [PF07883] (102-169)
  IPR014710 RmlC-like jelly roll fold [G3DSA:2.60.120.10] (82-175)
  IPR050807 Transcriptional regulator/dioxygenase, bacterial-type [PTHR46797] (3-172)

Nearest PDB structures (foldseek):
  6b8w-assembly1_B  TM=9.987E-01  e=3.217E-17  Enterobacter cloacae subsp. cloacae ATCC 13047
  1y9q-assembly1_A-2  TM=9.487E-01  e=2.235E-09  Vibrio cholerae
  6a55-assembly1_B  TM=7.761E-01  e=1.357E-06  Candidatus Pelagibacter ubique HTCC1062
  5tfz-assembl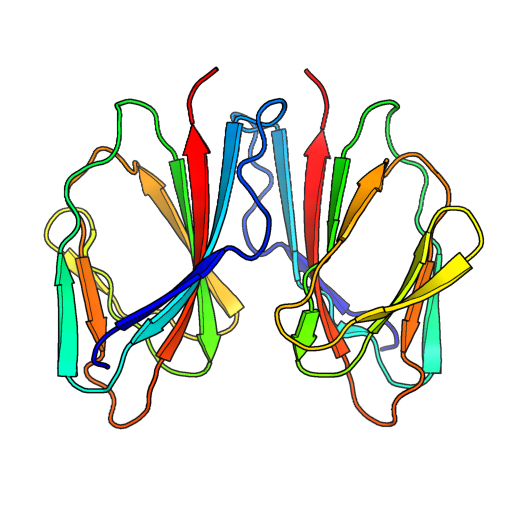y1_B  TM=7.810E-01  e=1.842E-06  Candidatus Pelagibacter ubique HTCC1062
  1rc6-assembly1_A  TM=8.440E-01  e=4.043E-04  Escherichia coli